Protein AF-A0A2H0SJR9-F1 (afdb_monomer)

Foldseek 3Di:
DWDWDQDPVVRDIDIDDPDDDDDDPDDDDPDDQLVVLAPAADQADEDEQPVAADDACSVVSRVVRHPDPVRYHYPDDDDPRNHHHDVVVLVVVLVVLLVVLCVVANLVRLLVVLAVQLVVQWWKWFFFQDPSRDTDTWIWRWNDWDWDDDPRDIATWTWTQTPVVRDIDIGGSSRTSDMDIDD

pLDDT: mean 89.81, std 5.31, range [63.41, 96.88]

Sequence (183 aa):
MYQFYYDEQEKKVDSKTVGSFTQYPLILAWSITIHKSQGKTFEKAIVDFDRGTFAHGQAYVALSRCVSLTGLVLKKPVEPRHIMIDWKVSKYLTGRAYAEAEKRLSVDAKARIIELAAEEGSRVKIVYLKADNTKSRRVVSPARVGEMEYQGKAFLGFSGFDELRGEERVFRVDRVLEIERVG

Solvent-accessible surface area (backbone atoms only — not comparable to full-atom values): 10898 Å² total; per-residue (Å²): 84,73,46,75,48,76,40,82,89,77,73,39,82,46,74,42,81,77,47,87,83,92,72,76,100,73,76,85,70,95,65,72,54,59,79,78,44,61,96,48,80,35,70,62,45,79,48,77,59,88,91,53,52,92,51,65,47,43,49,57,51,52,63,67,22,35,78,39,71,90,29,47,42,66,78,54,86,89,53,75,83,37,67,40,75,52,66,68,60,52,52,50,55,51,54,48,51,44,55,55,23,41,75,76,48,40,57,67,58,52,48,50,54,46,38,54,26,26,76,72,71,32,34,34,39,32,38,32,52,45,97,86,69,48,77,42,80,43,47,30,39,38,66,47,63,45,82,41,76,58,96,92,40,80,43,58,24,34,35,23,41,30,70,87,75,74,43,79,45,80,43,55,46,74,39,46,57,44,77,46,81,41,130

Structure (mmCIF, N/CA/C/O backbone):
data_AF-A0A2H0SJR9-F1
#
_entry.id   AF-A0A2H0SJR9-F1
#
loop_
_atom_site.group_PDB
_atom_site.id
_atom_site.type_symbol
_atom_site.label_atom_id
_atom_site.label_alt_id
_atom_site.label_comp_id
_atom_site.label_asym_id
_atom_site.label_entity_id
_atom_site.label_seq_id
_atom_site.pdbx_PDB_ins_code
_atom_site.Cartn_x
_atom_site.Cartn_y
_atom_site.Cartn_z
_atom_site.occupancy
_atom_site.B_iso_or_equiv
_atom_site.auth_seq_id
_atom_site.auth_comp_id
_atom_site.auth_asym_id
_atom_site.auth_atom_id
_atom_site.pdbx_PDB_model_num
ATOM 1 N N . MET A 1 1 ? -6.254 11.719 34.725 1.00 74.00 1 MET A N 1
ATOM 2 C CA . MET A 1 1 ? -5.816 12.820 33.837 1.00 74.00 1 MET A CA 1
ATOM 3 C C . MET A 1 1 ? -4.862 13.691 34.633 1.00 74.00 1 MET A C 1
ATOM 5 O O . MET A 1 1 ? -5.165 13.959 35.791 1.00 74.00 1 MET A O 1
ATOM 9 N N . TYR A 1 2 ? -3.720 14.069 34.062 1.00 83.94 2 TYR A N 1
ATOM 10 C CA . TYR A 1 2 ? -2.693 14.859 34.748 1.00 83.94 2 TYR A CA 1
ATOM 11 C C . TYR A 1 2 ? -2.552 16.224 34.078 1.00 83.94 2 TYR A C 1
ATOM 13 O O . TYR A 1 2 ? -2.613 16.313 32.853 1.00 83.94 2 TYR A O 1
ATOM 21 N N . GLN A 1 3 ? -2.364 17.264 34.880 1.00 87.56 3 GLN A N 1
ATOM 22 C CA . GLN A 1 3 ? -1.937 18.582 34.436 1.00 87.56 3 GLN A CA 1
ATOM 23 C C . GLN A 1 3 ? -0.506 18.784 34.912 1.00 87.56 3 GLN A C 1
ATOM 25 O O . GLN A 1 3 ? -0.236 18.733 36.111 1.00 87.56 3 GLN A O 1
ATOM 30 N N . PHE A 1 4 ? 0.399 18.987 33.964 1.00 88.50 4 PHE A N 1
ATOM 31 C CA . PHE A 1 4 ? 1.793 19.277 34.261 1.00 88.50 4 PHE A CA 1
ATOM 32 C C . PHE A 1 4 ? 1.958 20.774 34.506 1.00 88.50 4 PHE A C 1
ATOM 34 O O . PHE A 1 4 ? 1.384 21.586 33.776 1.00 88.50 4 PHE A O 1
ATOM 41 N N . TYR A 1 5 ? 2.722 21.133 35.531 1.00 88.06 5 TYR A N 1
ATOM 42 C CA . TYR A 1 5 ? 3.105 22.510 35.814 1.00 88.06 5 TYR A CA 1
ATOM 43 C C . TYR A 1 5 ? 4.593 22.563 36.148 1.00 88.06 5 TYR A C 1
ATOM 45 O O . TYR A 1 5 ? 5.188 21.577 36.580 1.00 88.06 5 TYR A O 1
ATOM 53 N N . TYR A 1 6 ? 5.208 23.709 35.886 1.00 88.31 6 TYR A N 1
ATOM 54 C CA . TYR A 1 6 ? 6.599 23.937 36.238 1.00 88.31 6 TYR A CA 1
ATOM 55 C C . TYR A 1 6 ? 6.660 24.522 37.647 1.00 88.31 6 TYR A C 1
ATOM 57 O O . TYR A 1 6 ? 6.045 25.554 37.911 1.00 88.31 6 TYR A O 1
ATOM 65 N N . ASP A 1 7 ? 7.363 23.841 38.544 1.00 86.00 7 ASP A N 1
ATOM 66 C CA . ASP A 1 7 ? 7.644 24.330 39.886 1.00 86.00 7 ASP A CA 1
ATOM 67 C C . ASP A 1 7 ? 8.932 25.164 39.842 1.00 86.00 7 ASP A C 1
ATOM 69 O O . ASP A 1 7 ? 10.032 24.633 39.660 1.00 86.00 7 ASP A O 1
ATOM 73 N N . GLU A 1 8 ? 8.794 26.487 39.960 1.00 83.19 8 GLU A N 1
ATOM 74 C CA . GLU A 1 8 ? 9.925 27.419 39.902 1.00 83.19 8 GLU A CA 1
ATOM 75 C C . GLU A 1 8 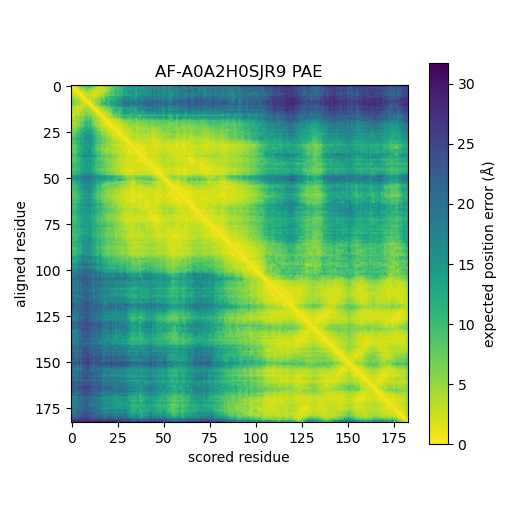? 10.866 27.308 41.111 1.00 83.19 8 GLU A C 1
ATOM 77 O O . GLU A 1 8 ? 12.044 27.649 40.988 1.00 83.19 8 GLU A O 1
ATOM 82 N N . GLN A 1 9 ? 10.384 26.811 42.256 1.00 83.81 9 GLN A N 1
ATOM 83 C CA . GLN A 1 9 ? 11.191 26.678 43.472 1.00 83.81 9 GLN A CA 1
ATOM 84 C C . GLN A 1 9 ? 12.094 25.450 43.393 1.00 83.81 9 GLN A C 1
ATOM 86 O O . GLN A 1 9 ? 13.282 25.530 43.701 1.00 83.81 9 GLN A O 1
ATOM 91 N N . GLU A 1 10 ? 11.554 24.331 42.910 1.00 84.94 10 GLU A N 1
ATOM 92 C CA . GLU A 1 10 ? 12.311 23.085 42.759 1.00 84.94 10 GLU A CA 1
ATOM 93 C C . GLU A 1 10 ? 12.940 22.911 41.368 1.00 84.94 10 GLU A C 1
ATOM 95 O O . GLU A 1 10 ? 13.633 21.922 41.119 1.00 84.94 10 GLU A O 1
ATOM 100 N N . LYS A 1 11 ? 12.722 23.871 40.455 1.00 86.56 11 LYS A N 1
ATOM 101 C CA . LYS A 1 11 ? 13.175 23.837 39.052 1.00 86.56 11 LYS A CA 1
ATOM 102 C C . LYS A 1 11 ? 12.847 22.510 38.360 1.00 86.56 11 LYS A C 1
ATOM 104 O O . LYS A 1 11 ? 13.657 21.972 37.600 1.00 86.56 11 LYS A O 1
ATOM 109 N N . LYS A 1 12 ? 11.657 21.968 38.624 1.00 89.19 12 LYS A N 1
ATOM 110 C CA . LYS A 1 12 ? 11.214 20.671 38.100 1.00 89.19 12 LYS A CA 1
ATOM 111 C C . LYS A 1 12 ? 9.827 20.775 37.479 1.00 89.19 12 LYS A C 1
ATOM 113 O O . LYS A 1 12 ? 9.010 21.605 37.864 1.00 89.19 12 LYS A O 1
ATOM 118 N N . VAL A 1 13 ? 9.553 19.903 36.515 1.00 86.06 13 VAL A N 1
ATOM 119 C CA . VAL A 1 13 ? 8.194 19.712 35.998 1.00 86.06 13 VAL A CA 1
ATOM 120 C C . VAL A 1 13 ? 7.490 18.723 36.917 1.00 86.06 13 VAL A C 1
ATOM 122 O O . VAL A 1 13 ? 7.917 17.573 37.014 1.00 86.06 13 VAL A O 1
ATOM 125 N N . ASP A 1 14 ? 6.427 19.169 37.581 1.00 88.94 14 ASP A N 1
ATOM 126 C CA . ASP A 1 14 ? 5.580 18.329 38.426 1.00 88.94 14 ASP A CA 1
ATOM 127 C C . ASP A 1 14 ? 4.222 18.071 37.749 1.00 88.94 14 ASP A C 1
ATOM 129 O O . ASP A 1 14 ? 3.866 18.695 36.742 1.00 88.94 14 ASP A O 1
ATOM 133 N N . SER A 1 15 ? 3.460 17.108 38.262 1.00 89.06 15 SER A N 1
ATOM 134 C CA . SER A 1 15 ? 2.175 16.698 37.702 1.00 89.06 15 SER A CA 1
ATOM 135 C C . SER A 1 15 ? 1.094 16.614 38.773 1.00 89.06 15 SER A C 1
ATOM 137 O O . SER A 1 15 ? 1.243 15.938 39.788 1.00 89.06 15 SER A O 1
ATOM 139 N N . LYS A 1 16 ? -0.043 17.265 38.523 1.00 89.88 16 LYS A N 1
ATOM 140 C CA . LYS A 1 16 ? -1.223 17.217 39.387 1.00 89.88 16 LYS A CA 1
ATOM 141 C C . LYS A 1 16 ? -2.312 16.363 38.754 1.00 89.88 16 LYS A C 1
ATOM 143 O O . LYS A 1 16 ? -2.670 16.563 37.594 1.00 89.88 16 LYS A O 1
ATOM 148 N N . THR A 1 17 ? -2.892 15.442 39.517 1.00 88.44 17 THR A N 1
ATOM 149 C CA . THR A 1 17 ? -4.086 14.705 39.081 1.00 88.44 17 THR A CA 1
ATOM 150 C C . THR A 1 17 ? -5.275 15.664 39.005 1.00 88.44 17 THR A C 1
ATOM 152 O O . THR A 1 17 ? -5.715 16.190 40.023 1.00 88.44 17 THR A O 1
ATOM 155 N N . VAL A 1 18 ? -5.807 15.882 37.801 1.00 92.31 18 VAL A N 1
ATOM 156 C CA . VAL A 1 18 ? -6.965 16.766 37.539 1.00 92.31 18 VAL A CA 1
ATOM 157 C C . VAL A 1 18 ? -8.276 16.009 37.341 1.00 92.31 18 VAL A C 1
ATOM 159 O O . VAL A 1 18 ? -9.326 16.609 37.147 1.00 92.31 18 VAL A O 1
ATOM 162 N N . GLY A 1 19 ? -8.230 14.680 37.400 1.00 90.75 19 GLY A N 1
ATOM 163 C CA . GLY A 1 19 ? -9.419 13.840 37.359 1.00 90.75 19 GLY A CA 1
ATOM 164 C C . GLY A 1 19 ? -9.066 12.361 37.408 1.00 90.75 19 GLY A C 1
ATOM 165 O O . GLY A 1 19 ? -8.061 11.932 36.825 1.00 90.75 19 GLY A O 1
ATOM 166 N N . SER A 1 20 ? -9.903 11.588 38.089 1.00 92.06 20 SER A N 1
ATOM 167 C CA . SER A 1 20 ? -9.829 10.131 38.173 1.00 92.06 20 SER A CA 1
ATOM 168 C C . SER A 1 20 ? -11.128 9.509 37.664 1.00 92.06 20 SER A C 1
ATOM 170 O O . SER A 1 20 ? -12.191 10.126 37.696 1.00 92.06 20 SER A O 1
ATOM 172 N N . PHE A 1 21 ? -11.026 8.287 37.149 1.00 92.06 21 PHE A N 1
ATOM 173 C CA . PHE A 1 21 ? -12.171 7.487 36.737 1.00 92.06 21 PHE A CA 1
ATOM 174 C C . PHE A 1 21 ? -11.996 6.087 37.313 1.00 92.06 21 PHE A C 1
ATOM 176 O O . PHE A 1 21 ? -10.992 5.431 37.032 1.00 92.06 21 PHE A O 1
ATOM 183 N N . THR A 1 22 ? -12.959 5.653 38.123 1.00 94.88 22 THR A N 1
ATOM 184 C CA . THR A 1 22 ? -12.943 4.338 38.766 1.00 94.88 22 THR A CA 1
ATOM 185 C C . THR A 1 22 ? -13.984 3.457 38.099 1.00 94.88 22 THR A C 1
ATOM 187 O O . THR A 1 22 ? -15.174 3.758 38.131 1.00 94.88 22 THR A O 1
ATOM 190 N N . GLN A 1 23 ? -13.526 2.375 37.479 1.00 95.19 23 GLN A N 1
ATOM 191 C CA . GLN A 1 23 ? -14.361 1.388 36.805 1.00 95.19 23 GLN A CA 1
ATOM 192 C C . GLN A 1 23 ? -13.635 0.045 36.821 1.00 95.19 23 GLN A C 1
ATOM 194 O O . GLN A 1 23 ? -12.403 0.000 36.870 1.00 95.19 23 GLN A O 1
ATOM 199 N N . TYR A 1 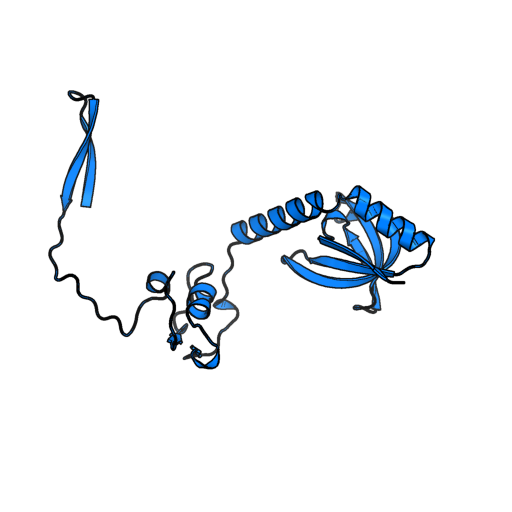24 ? -14.383 -1.051 36.752 1.00 94.81 24 TYR A N 1
ATOM 200 C CA . TYR A 1 24 ? -13.785 -2.360 36.520 1.00 94.81 24 TYR A CA 1
ATOM 201 C C . TYR A 1 24 ? -13.044 -2.367 35.171 1.00 94.81 24 TYR A C 1
ATOM 203 O O . TYR A 1 24 ? -13.587 -1.869 34.182 1.00 94.81 24 TYR A O 1
ATOM 211 N N . PRO A 1 25 ? -11.829 -2.936 35.072 1.00 93.38 25 PRO A N 1
ATOM 212 C CA . PRO A 1 25 ? -11.049 -2.961 33.832 1.00 93.38 25 PRO A CA 1
ATOM 213 C C . PRO A 1 25 ? -11.574 -4.024 32.847 1.00 93.38 25 PRO A C 1
ATOM 215 O O . PRO A 1 25 ? -10.819 -4.836 32.318 1.00 93.38 25 PRO A O 1
ATOM 218 N N . LEU A 1 26 ? -12.888 -4.041 32.617 1.00 92.69 26 LEU A N 1
ATOM 219 C CA . LEU A 1 26 ? -13.602 -4.999 31.783 1.00 92.69 26 LEU A CA 1
ATOM 220 C C . LEU A 1 26 ? -14.383 -4.255 30.701 1.00 92.69 26 LEU A C 1
ATOM 222 O O . LEU A 1 26 ? -15.060 -3.264 30.968 1.00 92.69 26 LEU A O 1
ATOM 226 N N . ILE A 1 27 ? -14.306 -4.764 29.475 1.00 91.44 27 ILE A N 1
ATOM 227 C CA . ILE A 1 27 ? -15.098 -4.296 28.337 1.00 91.44 27 ILE A CA 1
ATOM 228 C C . ILE A 1 27 ? -15.595 -5.502 27.540 1.00 91.44 27 ILE A C 1
ATOM 230 O O . ILE A 1 27 ? -14.911 -6.522 27.453 1.00 91.44 27 ILE A O 1
ATOM 234 N N . LEU A 1 28 ? -16.774 -5.381 26.927 1.00 93.25 28 LEU A N 1
ATOM 235 C CA . LEU A 1 28 ? -17.244 -6.367 25.954 1.00 93.25 28 LEU A CA 1
ATOM 236 C C . LEU A 1 28 ? -16.311 -6.356 24.736 1.00 93.25 28 LEU A C 1
ATOM 238 O O . LEU A 1 28 ? -16.004 -5.291 24.199 1.00 93.25 28 LEU A O 1
ATOM 242 N N . ALA A 1 29 ? -15.859 -7.538 24.312 1.00 90.75 29 ALA A N 1
ATOM 243 C CA . ALA A 1 29 ? -14.797 -7.671 23.310 1.00 90.75 29 ALA A CA 1
ATOM 244 C C . ALA A 1 29 ? -15.166 -8.529 22.086 1.00 90.75 29 ALA A C 1
ATOM 246 O O . ALA A 1 29 ? -14.336 -8.685 21.196 1.00 90.75 29 ALA A O 1
ATOM 247 N N . TRP A 1 30 ? -16.399 -9.048 21.990 1.00 90.81 30 TRP A N 1
ATOM 248 C CA . TRP A 1 30 ? -16.862 -9.749 20.777 1.00 90.81 30 TRP A CA 1
ATOM 249 C C . TRP A 1 30 ? -16.893 -8.848 19.546 1.00 90.81 30 TRP A C 1
ATOM 251 O O . TRP A 1 30 ? -16.709 -9.305 18.423 1.00 90.81 30 TRP A O 1
ATOM 261 N N . SER A 1 31 ? -17.149 -7.561 19.751 1.00 93.00 31 SER A N 1
ATOM 262 C CA . SER A 1 31 ? -17.106 -6.549 18.708 1.00 93.00 31 SER A CA 1
ATOM 263 C C . SER A 1 31 ? -16.245 -5.405 19.194 1.00 93.00 31 SER A C 1
ATOM 265 O O . SER A 1 31 ? -16.457 -4.860 20.274 1.00 93.00 31 SER A O 1
ATOM 267 N N . ILE A 1 32 ? -15.262 -5.044 18.383 1.00 93.38 32 ILE A N 1
ATOM 268 C CA . ILE A 1 32 ? -14.362 -3.932 18.653 1.00 93.38 32 ILE A CA 1
ATOM 269 C C . ILE A 1 32 ? -14.332 -3.019 17.438 1.00 93.38 32 ILE A C 1
ATOM 271 O O . ILE A 1 32 ? -14.558 -3.445 16.306 1.00 93.38 32 ILE A O 1
ATOM 275 N N . THR A 1 33 ? -14.030 -1.745 17.659 1.00 93.62 33 THR A N 1
ATOM 276 C CA . THR A 1 33 ? -13.831 -0.822 16.544 1.00 93.62 33 THR A CA 1
ATOM 277 C C . THR A 1 33 ? -12.546 -1.170 15.795 1.00 93.62 33 THR A C 1
ATOM 279 O O . THR A 1 33 ? -11.576 -1.654 16.382 1.00 93.62 33 THR A O 1
ATOM 282 N N . ILE A 1 34 ? -12.498 -0.846 14.501 1.00 94.00 34 ILE A N 1
ATOM 283 C CA . ILE A 1 34 ? -11.301 -1.047 13.669 1.00 94.00 34 ILE A CA 1
ATOM 284 C C . ILE A 1 34 ? -10.066 -0.386 14.306 1.00 94.00 34 ILE A C 1
ATOM 286 O O . ILE A 1 34 ? -9.002 -0.995 14.365 1.00 94.00 34 ILE A O 1
ATOM 290 N N . HIS A 1 35 ? -10.218 0.809 14.884 1.00 92.31 35 HIS A N 1
ATOM 291 C CA . HIS A 1 35 ? -9.139 1.502 15.597 1.00 92.31 35 HIS A CA 1
ATOM 292 C C . HIS A 1 35 ? -8.601 0.694 16.787 1.00 92.31 35 HIS A C 1
ATOM 294 O O . HIS A 1 35 ? -7.394 0.615 16.988 1.00 92.31 35 HIS A O 1
ATOM 300 N N . LYS A 1 36 ? -9.478 0.044 17.561 1.00 92.62 36 LYS A N 1
ATOM 301 C CA . LYS A 1 36 ? -9.076 -0.820 18.684 1.00 92.62 36 LYS A CA 1
ATOM 302 C C . LYS A 1 36 ? -8.551 -2.186 18.232 1.00 92.62 36 LYS A C 1
ATOM 304 O O . LYS A 1 36 ? -7.911 -2.877 19.020 1.00 92.62 36 LYS A O 1
ATOM 309 N N . SER A 1 37 ? -8.797 -2.566 16.979 1.00 93.50 37 SER A N 1
ATOM 310 C CA . SER A 1 37 ? -8.254 -3.777 16.360 1.00 93.50 37 SER A CA 1
ATOM 311 C C . SER A 1 37 ? -6.811 -3.618 15.868 1.00 93.50 37 SER A C 1
ATOM 313 O O . SER A 1 37 ? -6.138 -4.614 15.611 1.00 93.50 37 SER A O 1
ATOM 315 N N . GLN A 1 38 ? -6.313 -2.384 15.734 1.00 93.88 38 GLN A N 1
ATOM 316 C CA . GLN A 1 38 ? -4.974 -2.115 15.213 1.00 93.88 38 GLN A CA 1
ATOM 317 C C . GLN A 1 38 ? -3.897 -2.839 16.037 1.00 93.88 38 GLN A C 1
ATOM 319 O O . GLN A 1 38 ? -3.897 -2.797 17.264 1.00 93.88 38 GLN A O 1
ATOM 324 N N . GLY A 1 39 ? -2.988 -3.532 15.347 1.00 93.12 39 GLY A N 1
ATOM 325 C CA . GLY A 1 39 ? -1.941 -4.344 15.978 1.00 93.12 39 GLY A CA 1
ATOM 326 C C . GLY A 1 39 ? -2.407 -5.712 16.487 1.00 93.12 39 GLY A C 1
ATOM 327 O O . GLY A 1 39 ? -1.584 -6.478 16.971 1.00 93.12 39 GLY A O 1
ATOM 328 N N . LYS A 1 40 ? -3.697 -6.045 16.360 1.00 94.00 40 LYS A N 1
ATOM 329 C CA . LYS A 1 40 ? -4.229 -7.375 16.686 1.00 94.00 40 LYS A CA 1
ATOM 330 C C . LYS A 1 40 ? -4.261 -8.273 15.453 1.00 94.00 40 LYS A C 1
ATOM 332 O O . LYS A 1 40 ? -4.248 -7.778 14.322 1.00 94.00 40 LYS A O 1
ATOM 337 N N . THR A 1 41 ? -4.351 -9.569 15.716 1.00 95.56 41 THR A N 1
ATOM 338 C CA . THR A 1 41 ? -4.478 -10.634 14.723 1.00 95.56 41 THR A CA 1
ATOM 339 C C . THR A 1 41 ? -5.673 -11.499 15.104 1.00 95.56 41 THR A C 1
ATOM 341 O O . THR A 1 41 ? -5.826 -11.845 16.275 1.00 95.56 41 THR A O 1
ATOM 344 N N . PHE A 1 42 ? -6.520 -11.830 14.134 1.00 95.00 42 PHE A N 1
ATOM 345 C CA . PHE A 1 42 ? -7.704 -12.666 14.309 1.00 95.00 42 PHE A CA 1
ATOM 346 C C . PHE A 1 42 ? -7.676 -13.834 13.331 1.00 95.00 42 PHE A C 1
ATOM 348 O O . PHE A 1 42 ? -7.323 -13.676 12.162 1.00 95.00 42 PHE A O 1
ATOM 355 N N . GLU A 1 43 ? -8.103 -15.002 13.798 1.00 96.31 43 GLU A N 1
ATOM 356 C CA . GLU A 1 43 ? -8.307 -16.164 12.931 1.00 96.31 43 GLU A CA 1
ATOM 357 C C . GLU A 1 43 ? -9.566 -16.023 12.076 1.00 96.31 43 GLU A C 1
ATOM 359 O O . GLU A 1 43 ? -9.570 -16.388 10.901 1.00 96.31 43 GLU A O 1
ATOM 364 N N . LYS A 1 44 ? -10.632 -15.483 12.680 1.00 96.31 44 LYS A N 1
ATOM 365 C CA . LYS A 1 44 ? -11.921 -15.228 12.040 1.00 96.31 44 LYS A CA 1
ATOM 366 C C . LYS A 1 44 ? -12.422 -13.844 12.422 1.00 96.31 44 LYS A C 1
ATOM 368 O O . LYS A 1 44 ? -12.369 -13.471 13.593 1.00 96.31 44 LYS A O 1
ATOM 373 N N . ALA A 1 45 ? -12.925 -13.097 11.448 1.00 96.31 45 ALA A N 1
ATOM 374 C CA . ALA A 1 45 ? -13.465 -11.763 11.664 1.00 96.31 45 ALA A CA 1
ATOM 375 C C . ALA A 1 45 ? -14.625 -11.480 10.708 1.00 96.31 45 ALA A C 1
ATOM 377 O O . ALA A 1 45 ? -14.544 -11.762 9.514 1.00 96.31 45 ALA A O 1
ATOM 378 N N . ILE A 1 46 ? -15.680 -10.861 11.238 1.00 96.56 46 ILE A N 1
ATOM 379 C CA . ILE A 1 46 ? -16.728 -10.234 10.433 1.00 96.56 46 ILE A CA 1
ATOM 380 C C . ILE A 1 46 ? -16.436 -8.735 10.416 1.00 96.56 46 ILE A C 1
ATOM 382 O O . ILE A 1 46 ? -16.379 -8.101 11.469 1.00 96.56 46 ILE A O 1
ATOM 386 N N . VAL A 1 47 ? -16.235 -8.169 9.230 1.00 96.00 47 VAL A N 1
ATOM 387 C CA . VAL A 1 47 ? -15.947 -6.746 9.041 1.00 96.00 47 VAL A CA 1
ATOM 388 C C . VAL A 1 47 ? -17.166 -6.057 8.442 1.00 96.00 47 VAL A C 1
ATOM 390 O O . VAL A 1 47 ? -17.730 -6.502 7.441 1.00 96.00 47 VAL A O 1
ATOM 393 N N . ASP A 1 48 ? -17.563 -4.952 9.068 1.00 94.56 48 ASP A N 1
ATOM 394 C CA . ASP A 1 48 ? -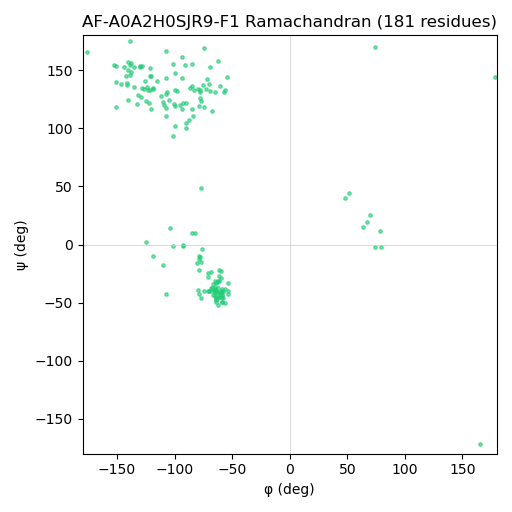18.699 -4.133 8.662 1.00 94.56 48 ASP A CA 1
ATOM 395 C C . ASP A 1 48 ? -18.238 -2.703 8.340 1.00 94.56 48 ASP A C 1
ATOM 397 O O . ASP A 1 48 ? -17.743 -1.989 9.216 1.00 94.56 48 ASP A O 1
ATOM 401 N N . PHE A 1 49 ? -18.401 -2.297 7.078 1.00 94.00 49 PHE A N 1
ATOM 402 C CA . PHE A 1 49 ? -18.108 -0.948 6.584 1.00 94.00 49 PHE A CA 1
ATOM 403 C C . PHE A 1 49 ? -19.374 -0.108 6.355 1.00 94.00 49 PHE A C 1
ATOM 405 O O . PHE A 1 49 ? -19.287 0.923 5.701 1.00 94.00 49 PHE A O 1
ATOM 412 N N . ASP A 1 50 ? -20.546 -0.509 6.860 1.00 85.31 50 ASP A N 1
ATOM 413 C CA . ASP A 1 50 ? -21.833 0.113 6.503 1.00 85.31 50 ASP A CA 1
ATOM 414 C C . ASP A 1 50 ? -21.901 1.629 6.756 1.00 85.31 50 ASP A C 1
ATOM 416 O O . ASP A 1 50 ? -22.420 2.390 5.946 1.00 85.31 50 ASP A O 1
ATOM 420 N N . ARG A 1 51 ? -21.304 2.107 7.854 1.00 83.19 51 ARG A N 1
ATOM 421 C CA . ARG A 1 51 ? -21.220 3.551 8.158 1.00 83.19 51 ARG A CA 1
ATOM 422 C C . ARG A 1 51 ? -20.068 4.266 7.440 1.00 83.19 51 ARG A C 1
ATOM 424 O O . ARG A 1 51 ? -19.765 5.413 7.757 1.00 83.19 51 ARG A O 1
ATOM 431 N N . GLY A 1 52 ? -19.425 3.585 6.498 1.00 84.31 52 GLY A N 1
ATOM 432 C CA . GLY A 1 52 ? -18.221 4.021 5.814 1.00 84.31 52 GLY A CA 1
ATOM 433 C C . GLY A 1 52 ? -16.962 3.931 6.677 1.00 84.31 52 GLY A C 1
ATOM 434 O O . GLY A 1 52 ? -16.985 3.718 7.892 1.00 84.31 52 GLY A O 1
ATOM 435 N N . THR A 1 53 ? -15.824 4.113 6.018 1.00 90.75 53 THR A N 1
ATOM 436 C CA . THR A 1 53 ? -14.553 4.444 6.668 1.00 90.75 53 THR A CA 1
ATOM 437 C C . THR A 1 53 ? -14.377 5.953 6.674 1.00 90.75 53 THR A C 1
ATOM 439 O O . THR A 1 53 ? -14.717 6.607 5.693 1.00 90.75 53 THR A O 1
ATOM 442 N N . PHE A 1 54 ? -13.803 6.501 7.740 1.00 91.12 54 PHE A N 1
ATOM 443 C CA . PHE A 1 54 ? -13.597 7.947 7.886 1.00 91.12 54 PHE A CA 1
ATOM 444 C C . PHE A 1 54 ? -12.122 8.340 8.017 1.00 91.12 54 PHE A C 1
ATOM 446 O O . PHE A 1 54 ? -11.798 9.524 7.978 1.00 91.12 54 PHE A O 1
ATOM 453 N N . ALA A 1 55 ? -11.223 7.367 8.185 1.00 92.19 55 ALA A N 1
ATOM 454 C CA . ALA A 1 55 ? -9.793 7.605 8.337 1.00 92.19 55 ALA A CA 1
ATOM 455 C C . ALA A 1 55 ? -8.978 6.903 7.243 1.00 92.19 55 ALA A C 1
ATOM 457 O O . ALA A 1 55 ? -9.292 5.785 6.817 1.00 92.19 55 ALA A O 1
ATOM 458 N N . HIS A 1 56 ? -7.885 7.546 6.823 1.00 93.06 56 HIS A N 1
ATOM 459 C CA . HIS A 1 56 ? -6.927 6.957 5.890 1.00 93.06 56 HIS A CA 1
ATOM 460 C C . HIS A 1 56 ? -6.383 5.629 6.430 1.00 93.06 56 HIS A C 1
ATOM 462 O O . HIS A 1 56 ? -6.012 5.517 7.596 1.00 93.06 56 HIS A O 1
ATOM 468 N N . GLY A 1 57 ? -6.352 4.6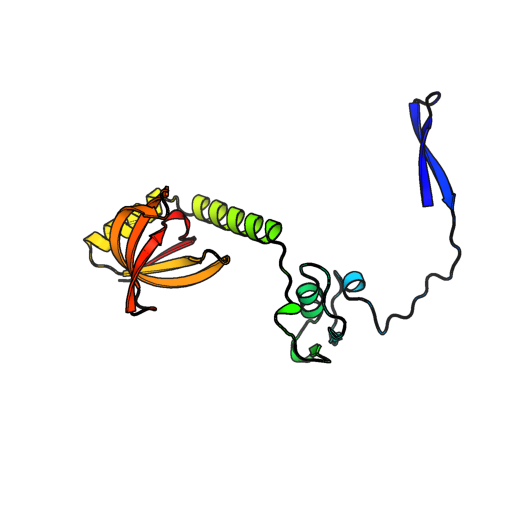03 5.578 1.00 92.06 57 GLY A N 1
ATOM 469 C CA . GLY A 1 57 ? -5.871 3.269 5.937 1.00 92.06 57 GLY A CA 1
ATOM 470 C C . GLY A 1 57 ? -6.814 2.441 6.819 1.00 92.06 57 GLY A C 1
ATOM 471 O O . GLY A 1 57 ? -6.506 1.280 7.074 1.00 92.06 57 GLY A O 1
ATOM 472 N N . GLN A 1 58 ? -7.972 2.957 7.246 1.00 94.94 58 GLN A N 1
ATOM 473 C CA . GLN A 1 58 ? -8.887 2.234 8.141 1.00 94.94 58 GLN A CA 1
ATOM 474 C C . GLN A 1 58 ? -9.394 0.915 7.534 1.00 94.94 58 GLN A C 1
ATOM 476 O O . GLN A 1 58 ? -9.363 -0.116 8.204 1.00 94.94 58 GLN A O 1
ATOM 481 N N . ALA A 1 59 ? -9.802 0.915 6.258 1.00 94.94 59 ALA A N 1
ATOM 482 C CA . ALA A 1 59 ? -10.186 -0.318 5.564 1.00 94.94 59 ALA A CA 1
ATOM 483 C C . ALA A 1 59 ? -9.035 -1.329 5.528 1.00 94.94 59 ALA A C 1
ATOM 485 O O . ALA A 1 59 ? -9.226 -2.496 5.858 1.00 94.94 59 ALA A O 1
ATOM 486 N N . TYR A 1 60 ? -7.822 -0.872 5.203 1.00 94.75 60 TYR A N 1
ATOM 487 C CA . TYR A 1 60 ? -6.639 -1.728 5.200 1.00 94.75 60 TYR A CA 1
ATOM 488 C C . TYR A 1 60 ? -6.354 -2.314 6.587 1.00 94.75 60 TYR A C 1
ATOM 490 O O . TYR A 1 60 ? -6.087 -3.509 6.701 1.00 94.75 60 TYR A O 1
ATOM 498 N N . VAL A 1 61 ? -6.453 -1.512 7.654 1.00 95.56 61 VAL A N 1
ATOM 499 C CA . VAL A 1 61 ? -6.293 -2.002 9.030 1.00 95.56 61 VAL A CA 1
ATOM 500 C C . VAL A 1 61 ? -7.282 -3.127 9.295 1.00 95.56 61 VAL A C 1
ATOM 502 O O . VAL A 1 61 ? -6.834 -4.192 9.697 1.00 95.56 61 VAL A O 1
ATOM 505 N N . ALA A 1 62 ? -8.572 -2.936 9.003 1.00 94.75 62 ALA A N 1
ATOM 506 C CA . ALA A 1 62 ? -9.606 -3.945 9.236 1.00 94.75 62 ALA A CA 1
ATOM 507 C C . ALA A 1 62 ? -9.337 -5.261 8.488 1.00 94.75 62 ALA A C 1
ATOM 509 O O . ALA A 1 62 ? -9.350 -6.329 9.096 1.00 94.75 62 ALA A O 1
ATOM 510 N N . LEU A 1 63 ? -9.044 -5.177 7.187 1.00 95.00 63 LEU A N 1
ATOM 511 C CA . LEU A 1 63 ? -8.821 -6.349 6.335 1.00 95.00 63 LEU A CA 1
ATOM 512 C C . LEU A 1 63 ? -7.531 -7.094 6.707 1.00 95.00 63 LEU A C 1
ATOM 514 O O . LEU A 1 63 ? -7.502 -8.319 6.713 1.00 95.00 63 LEU A O 1
ATOM 518 N N . SER A 1 64 ? -6.480 -6.361 7.082 1.00 95.44 64 SER A N 1
ATOM 519 C CA . SER A 1 64 ? -5.179 -6.936 7.450 1.00 95.44 64 SER A CA 1
ATOM 520 C C . SER A 1 64 ? -5.135 -7.568 8.843 1.00 95.44 64 SER A C 1
ATOM 522 O O . SER A 1 64 ? -4.090 -8.092 9.221 1.00 95.44 64 SER A O 1
ATOM 524 N N . ARG A 1 65 ? -6.212 -7.498 9.643 1.00 95.25 65 ARG A N 1
ATOM 525 C CA . ARG A 1 65 ? -6.224 -8.172 10.953 1.00 95.25 65 ARG A CA 1
ATOM 526 C C . ARG A 1 65 ? -6.496 -9.670 10.836 1.00 95.25 65 ARG A C 1
ATOM 528 O O . ARG A 1 65 ? -6.177 -10.394 11.772 1.00 95.25 65 ARG A O 1
ATOM 535 N N . CYS A 1 66 ? -7.115 -10.126 9.747 1.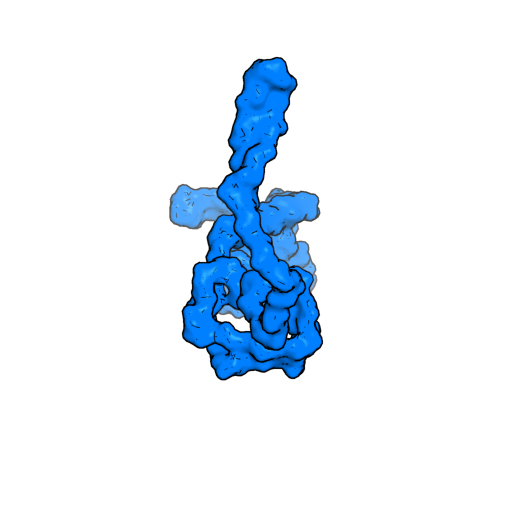00 94.75 66 CYS A N 1
ATOM 536 C CA . CYS A 1 66 ? -7.445 -11.536 9.567 1.00 94.75 66 CYS A CA 1
ATOM 537 C C . CYS A 1 66 ? -6.264 -12.295 8.951 1.00 94.75 66 CYS A C 1
ATOM 539 O O . CYS A 1 66 ? -5.666 -11.828 7.983 1.00 94.75 66 CYS A O 1
ATOM 541 N N . VAL A 1 67 ? -5.938 -13.471 9.492 1.00 95.06 67 VAL A N 1
ATOM 542 C CA . VAL A 1 67 ? -4.812 -14.300 9.011 1.00 95.06 67 VAL A CA 1
ATOM 543 C C . VAL A 1 67 ? -5.065 -14.942 7.648 1.00 95.06 67 VAL A C 1
ATOM 545 O O . VAL A 1 67 ? -4.121 -15.286 6.943 1.00 95.06 67 VAL A O 1
ATOM 548 N N . SER A 1 68 ? -6.331 -15.134 7.275 1.00 95.12 68 SER A N 1
ATOM 549 C CA . SER A 1 68 ? -6.715 -15.783 6.022 1.00 95.12 68 SER A CA 1
ATOM 550 C C . SER A 1 68 ? -7.965 -15.148 5.424 1.00 95.12 68 SER A C 1
ATOM 552 O O . SER A 1 68 ? -8.817 -14.625 6.145 1.00 95.12 68 SER A O 1
ATOM 554 N N . LEU A 1 69 ? -8.100 -15.235 4.097 1.00 94.75 69 LEU A N 1
ATOM 555 C CA . LEU A 1 69 ? -9.310 -14.797 3.398 1.00 94.75 69 LEU A CA 1
ATOM 556 C C . LEU A 1 69 ? -10.529 -15.641 3.790 1.00 94.75 69 LEU A C 1
ATOM 558 O O . LEU A 1 69 ? -11.611 -15.095 3.950 1.00 94.75 69 LEU A O 1
ATOM 562 N N . THR A 1 70 ? -10.352 -16.946 4.020 1.00 96.38 70 THR A N 1
ATOM 563 C CA . THR A 1 70 ? -11.435 -17.850 4.446 1.00 96.38 70 THR A CA 1
ATOM 564 C C . THR A 1 70 ? -12.004 -17.480 5.818 1.00 96.38 70 THR A C 1
ATOM 566 O O . THR A 1 70 ? -13.189 -17.673 6.069 1.00 96.38 70 THR A O 1
ATOM 569 N N . GLY A 1 71 ? -11.174 -16.938 6.715 1.00 95.31 71 GLY A N 1
ATOM 570 C CA . GLY A 1 71 ? -11.609 -16.443 8.023 1.00 95.31 71 GLY A CA 1
ATOM 571 C C . GLY A 1 71 ? -12.275 -15.063 7.986 1.00 95.31 71 GLY A C 1
ATOM 572 O O . GLY A 1 71 ? -12.835 -14.633 8.995 1.00 95.31 71 GLY A O 1
ATOM 573 N N . LEU A 1 72 ? -12.220 -14.359 6.854 1.00 96.75 72 LEU A N 1
ATOM 574 C CA . LEU A 1 72 ? -12.718 -12.997 6.715 1.00 96.75 72 LEU A CA 1
ATOM 575 C C . LEU A 1 72 ? -14.097 -12.992 6.054 1.00 96.75 72 LEU A C 1
ATOM 577 O O . LEU A 1 72 ? -14.253 -13.368 4.896 1.00 96.75 72 LEU A O 1
ATOM 581 N N . VAL A 1 73 ? -15.091 -12.473 6.768 1.00 96.88 73 VAL A N 1
ATOM 582 C CA . VAL A 1 73 ? -16.434 -12.244 6.231 1.00 96.88 73 VAL A CA 1
ATOM 583 C C . VAL A 1 73 ? -16.683 -10.748 6.141 1.00 96.88 73 VAL A C 1
ATOM 585 O O . VAL A 1 73 ? -16.543 -10.017 7.120 1.00 96.88 73 VAL A O 1
ATOM 588 N N . LEU A 1 74 ? -17.088 -10.285 4.965 1.00 95.62 74 LEU A N 1
ATOM 589 C CA . LEU A 1 74 ? -17.529 -8.912 4.756 1.00 95.62 74 LEU A CA 1
ATOM 590 C C . LEU A 1 74 ? -19.050 -8.872 4.869 1.00 95.62 74 LEU A C 1
ATOM 592 O O . LEU A 1 74 ? -19.743 -9.534 4.100 1.00 95.62 74 LEU A O 1
ATOM 596 N N . LYS A 1 75 ? -19.581 -8.089 5.811 1.00 95.44 75 LYS A N 1
ATOM 597 C CA . LYS A 1 75 ? -21.037 -7.962 5.985 1.00 95.44 75 LYS A CA 1
ATOM 598 C C . LYS A 1 75 ? -21.707 -7.308 4.769 1.00 95.44 75 LYS A C 1
ATOM 600 O O . LYS A 1 75 ? -22.856 -7.610 4.459 1.00 95.44 75 LYS A O 1
ATOM 605 N N . LYS A 1 76 ? -20.986 -6.411 4.091 1.00 93.19 76 LYS A N 1
ATOM 606 C CA . LYS A 1 76 ? -21.376 -5.761 2.834 1.00 93.19 76 LYS A CA 1
ATOM 607 C C . LYS A 1 76 ? -20.173 -5.692 1.885 1.00 93.19 76 LYS A C 1
ATOM 609 O O . LYS A 1 76 ? -19.038 -5.703 2.370 1.00 93.19 76 LYS A O 1
ATOM 614 N N . PRO A 1 77 ? -20.392 -5.593 0.561 1.00 93.69 77 PRO A N 1
ATOM 615 C CA . PRO A 1 77 ? -19.311 -5.397 -0.400 1.00 93.69 77 PRO A CA 1
ATOM 616 C C . PRO A 1 77 ? -18.442 -4.175 -0.073 1.00 93.69 77 PRO A C 1
ATOM 618 O O . PRO A 1 77 ? -18.932 -3.145 0.391 1.00 93.69 77 PRO A O 1
ATOM 621 N N . VAL A 1 78 ? -17.137 -4.283 -0.330 1.00 93.12 78 VAL A N 1
ATOM 622 C CA . VAL A 1 78 ? -16.220 -3.142 -0.224 1.00 93.12 78 VAL A CA 1
ATOM 623 C C . VAL A 1 78 ? -16.388 -2.261 -1.455 1.00 93.12 78 VAL A C 1
ATOM 625 O O . VAL A 1 78 ? -16.244 -2.725 -2.582 1.00 93.12 78 VAL A O 1
ATOM 628 N N . GLU A 1 79 ? -16.649 -0.979 -1.234 1.00 93.19 79 GLU A N 1
ATOM 629 C CA . GLU A 1 79 ? -16.747 0.026 -2.285 1.00 93.19 79 GLU A CA 1
ATOM 630 C C . GLU A 1 79 ? -15.462 0.866 -2.365 1.00 93.19 79 GLU A C 1
ATOM 632 O O . GLU A 1 79 ? -14.786 1.046 -1.345 1.00 93.19 79 GLU A O 1
ATOM 637 N N . PRO A 1 80 ? -15.143 1.470 -3.526 1.00 91.75 80 PRO A N 1
ATOM 638 C CA . PRO A 1 80 ? -13.980 2.349 -3.670 1.00 91.75 80 PRO A CA 1
ATOM 639 C C . PRO A 1 80 ? -13.932 3.489 -2.643 1.00 91.75 80 PRO A C 1
ATOM 641 O O . PRO A 1 80 ? -12.855 3.837 -2.166 1.00 91.75 80 PRO A O 1
ATOM 644 N N . ARG A 1 81 ? -15.094 4.018 -2.227 1.00 91.81 81 ARG A N 1
ATOM 645 C CA . ARG A 1 81 ? -15.192 5.068 -1.196 1.00 91.81 81 ARG A CA 1
ATOM 646 C C . ARG A 1 81 ? -14.651 4.646 0.176 1.00 91.81 81 ARG A C 1
ATOM 648 O O . ARG A 1 81 ? -14.313 5.507 0.978 1.00 91.81 81 ARG A O 1
ATOM 655 N N . HIS A 1 82 ? -14.568 3.342 0.455 1.00 92.88 82 HIS A N 1
ATOM 656 C CA . HIS A 1 82 ? -14.007 2.826 1.708 1.00 92.88 82 HIS A CA 1
ATOM 657 C C . HIS A 1 82 ? -12.467 2.827 1.705 1.00 92.88 82 HIS A C 1
ATOM 659 O O . HIS A 1 82 ? -11.830 2.613 2.737 1.00 92.88 82 HIS A O 1
ATOM 665 N N . ILE A 1 83 ? -11.836 3.031 0.545 1.00 92.44 83 ILE A N 1
ATOM 666 C CA . ILE A 1 83 ? -10.383 2.974 0.398 1.00 92.44 83 ILE A CA 1
ATOM 667 C C . ILE A 1 83 ? -9.838 4.397 0.353 1.00 92.44 83 ILE A C 1
ATOM 669 O O . ILE A 1 83 ? -9.752 5.034 -0.692 1.00 92.44 83 ILE A O 1
ATOM 673 N N . MET A 1 84 ? -9.442 4.891 1.523 1.00 91.00 84 MET A N 1
ATOM 674 C CA . MET A 1 84 ? -8.846 6.214 1.680 1.00 91.00 84 MET A CA 1
ATOM 675 C C . MET A 1 84 ? -7.340 6.088 1.909 1.00 91.00 84 MET A C 1
ATOM 677 O O . MET A 1 84 ? -6.902 5.438 2.861 1.00 91.00 84 MET A O 1
ATOM 681 N N . ILE A 1 85 ? -6.541 6.758 1.079 1.00 89.19 85 ILE A N 1
ATOM 682 C CA . ILE A 1 85 ? -5.074 6.779 1.172 1.00 89.19 85 ILE A CA 1
ATOM 683 C C . ILE A 1 85 ? -4.620 8.218 1.410 1.00 89.19 85 ILE A C 1
ATOM 685 O O . ILE A 1 85 ? -5.097 9.134 0.745 1.00 89.19 85 ILE A O 1
ATOM 689 N N . ASP A 1 86 ? -3.712 8.419 2.364 1.00 90.62 86 ASP A N 1
ATOM 690 C CA . ASP A 1 86 ? -3.104 9.729 2.604 1.00 90.62 86 ASP A CA 1
ATOM 691 C C . ASP A 1 86 ? -2.037 10.007 1.531 1.00 90.62 86 ASP A C 1
ATOM 693 O O . ASP A 1 86 ? -1.078 9.243 1.355 1.00 90.62 86 ASP A O 1
ATOM 697 N N . TRP A 1 87 ? -2.191 11.123 0.817 1.00 87.12 87 TRP A N 1
ATOM 698 C CA . TRP A 1 87 ? -1.268 11.540 -0.236 1.00 87.12 87 TRP A CA 1
ATOM 699 C C . TRP A 1 87 ? 0.156 11.784 0.283 1.00 87.12 87 TRP A C 1
ATOM 701 O O . TRP A 1 87 ? 1.113 11.540 -0.452 1.00 87.12 87 TRP A O 1
ATOM 711 N N . LYS A 1 88 ? 0.329 12.226 1.538 1.00 90.56 88 LYS A N 1
ATOM 712 C CA . LYS A 1 88 ? 1.647 12.453 2.151 1.00 90.56 88 LYS A CA 1
ATOM 713 C C . LYS A 1 88 ? 2.385 11.137 2.335 1.00 90.56 88 LYS A C 1
ATOM 715 O O . LYS A 1 88 ? 3.568 11.051 2.009 1.00 90.56 88 LYS A O 1
ATOM 720 N N . VAL A 1 89 ? 1.677 10.105 2.801 1.00 88.75 89 VAL A N 1
ATOM 721 C CA . VAL A 1 89 ? 2.226 8.749 2.949 1.00 88.75 89 VAL A CA 1
ATOM 722 C C . VAL A 1 89 ? 2.589 8.183 1.579 1.00 88.75 89 VAL A C 1
ATOM 724 O O . VAL A 1 89 ? 3.695 7.677 1.400 1.00 88.75 89 VAL A O 1
ATOM 727 N N . SER A 1 90 ? 1.701 8.337 0.592 1.00 85.88 90 SER A N 1
ATOM 728 C CA . SER A 1 90 ? 1.959 7.903 -0.784 1.00 85.88 90 SER A CA 1
ATOM 729 C C . SER A 1 90 ? 3.204 8.585 -1.368 1.00 85.88 90 SER A C 1
ATOM 731 O O . SER A 1 90 ? 4.126 7.913 -1.822 1.00 85.88 90 SER A O 1
ATOM 733 N N . LYS A 1 91 ? 3.298 9.917 -1.249 1.00 86.06 91 LYS A N 1
ATOM 734 C CA . LYS 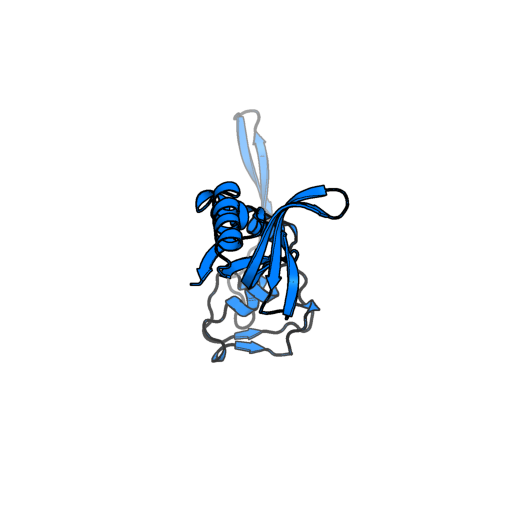A 1 91 ? 4.456 10.707 -1.691 1.00 86.06 91 LYS A CA 1
ATOM 735 C C . LYS A 1 91 ? 5.751 10.271 -1.003 1.00 86.06 91 LYS A C 1
ATOM 737 O O . LYS A 1 91 ? 6.778 10.160 -1.669 1.00 86.06 91 LYS A O 1
ATOM 742 N N . TYR A 1 92 ? 5.712 10.024 0.305 1.00 88.00 92 TYR A N 1
ATOM 743 C CA . TYR A 1 92 ? 6.877 9.576 1.068 1.00 88.00 92 TYR A CA 1
ATOM 744 C C . TYR A 1 92 ? 7.372 8.199 0.608 1.00 88.00 92 TYR A C 1
ATOM 746 O O . TYR A 1 92 ? 8.560 8.041 0.325 1.00 88.00 92 TYR A O 1
ATOM 754 N N . LEU A 1 93 ? 6.473 7.216 0.485 1.00 85.56 93 LEU A N 1
ATOM 755 C CA . LEU A 1 93 ? 6.824 5.863 0.038 1.00 85.56 93 LEU A CA 1
ATOM 756 C C . LEU A 1 93 ? 7.389 5.867 -1.385 1.00 85.56 93 LEU A C 1
ATOM 758 O O . LEU A 1 93 ? 8.385 5.200 -1.656 1.00 85.56 93 LEU A O 1
ATOM 762 N N . THR A 1 94 ? 6.804 6.670 -2.269 1.00 83.00 94 THR A N 1
ATOM 763 C CA . THR A 1 94 ? 7.297 6.867 -3.634 1.00 83.00 94 THR A CA 1
ATOM 764 C C . THR A 1 94 ? 8.679 7.510 -3.660 1.00 83.00 94 THR A C 1
ATOM 766 O O . THR A 1 94 ? 9.572 7.006 -4.336 1.00 83.00 94 THR A O 1
ATOM 769 N N . GLY A 1 95 ? 8.894 8.573 -2.878 1.00 82.94 95 GLY A N 1
ATOM 770 C CA . GLY A 1 95 ? 10.210 9.201 -2.742 1.00 82.94 95 GLY A CA 1
ATOM 771 C C . GLY A 1 95 ? 11.277 8.223 -2.246 1.00 82.94 95 GLY A C 1
ATOM 772 O O . GLY A 1 95 ? 12.388 8.200 -2.772 1.00 82.94 95 GLY A O 1
ATOM 773 N N . ARG A 1 96 ? 10.928 7.357 -1.287 1.00 84.50 96 ARG A N 1
ATOM 774 C CA . ARG A 1 96 ? 11.820 6.289 -0.817 1.00 84.50 96 ARG A CA 1
ATOM 775 C C . ARG A 1 96 ? 12.126 5.254 -1.888 1.00 84.50 96 ARG A C 1
ATOM 777 O O . ARG A 1 96 ? 13.285 4.887 -2.029 1.00 84.50 96 ARG A O 1
ATOM 784 N N . ALA A 1 97 ? 11.121 4.812 -2.641 1.00 77.38 97 ALA A N 1
ATOM 785 C CA . ALA A 1 97 ? 11.323 3.858 -3.726 1.00 77.38 97 ALA A CA 1
ATOM 786 C C . ALA A 1 97 ? 12.296 4.405 -4.783 1.00 77.38 97 ALA A C 1
ATOM 788 O O . ALA A 1 97 ? 13.168 3.667 -5.235 1.00 77.38 97 ALA A O 1
ATOM 789 N N . TYR A 1 98 ? 12.203 5.698 -5.121 1.00 77.06 98 TYR A N 1
ATOM 790 C CA . TYR A 1 98 ? 13.173 6.348 -6.006 1.00 77.06 98 TYR A CA 1
ATOM 791 C C . TYR A 1 98 ? 14.576 6.388 -5.396 1.00 77.06 98 TYR A C 1
ATOM 793 O O . TYR A 1 98 ? 15.529 5.986 -6.052 1.00 77.06 98 TYR A O 1
ATOM 801 N N . ALA A 1 99 ? 14.710 6.797 -4.131 1.00 79.06 99 ALA A N 1
ATOM 802 C CA . ALA A 1 99 ? 16.010 6.846 -3.460 1.00 79.06 99 ALA A CA 1
ATOM 803 C C . ALA A 1 99 ? 16.673 5.459 -3.335 1.00 79.06 99 ALA A C 1
ATOM 805 O O . ALA A 1 99 ? 17.888 5.336 -3.461 1.00 79.06 99 ALA A O 1
ATOM 806 N N . GLU A 1 100 ? 15.893 4.404 -3.090 1.00 81.62 100 GLU A N 1
ATOM 807 C CA . GLU A 1 100 ? 16.389 3.024 -3.051 1.00 81.62 100 GLU A CA 1
ATOM 808 C C . GLU A 1 100 ? 16.777 2.517 -4.445 1.00 81.62 100 GLU A C 1
ATOM 810 O O . GLU A 1 100 ? 17.810 1.863 -4.584 1.00 81.62 100 GLU A O 1
ATOM 815 N N . ALA A 1 101 ? 15.998 2.847 -5.479 1.00 74.75 101 ALA A N 1
ATOM 816 C CA . ALA A 1 101 ? 16.341 2.516 -6.858 1.00 74.75 101 ALA A CA 1
ATOM 817 C C . ALA A 1 101 ? 17.625 3.227 -7.314 1.00 74.75 101 ALA A C 1
ATOM 819 O O . ALA A 1 101 ? 18.444 2.598 -7.975 1.00 74.75 101 ALA A O 1
ATOM 820 N N . GLU A 1 102 ? 17.821 4.491 -6.931 1.00 76.69 102 GLU A N 1
ATOM 821 C CA . GLU A 1 102 ? 19.022 5.275 -7.250 1.00 76.69 102 GLU A CA 1
ATOM 822 C C . GLU A 1 102 ? 20.282 4.699 -6.596 1.00 76.69 102 GLU A C 1
ATOM 824 O O . GLU A 1 102 ? 21.337 4.627 -7.218 1.00 76.69 102 GLU A O 1
ATOM 829 N N . LYS A 1 103 ? 20.165 4.208 -5.354 1.00 80.44 103 LYS A N 1
ATOM 830 C CA . LYS A 1 103 ? 21.267 3.511 -4.671 1.00 80.44 103 LYS A CA 1
ATOM 831 C C . LYS A 1 103 ? 21.662 2.204 -5.356 1.00 80.44 103 LYS A C 1
ATOM 833 O O . LYS A 1 103 ? 22.820 1.813 -5.270 1.00 80.44 103 LYS A O 1
ATOM 838 N N . ARG A 1 104 ? 20.704 1.498 -5.968 1.00 81.38 104 ARG A N 1
ATOM 839 C CA . ARG A 1 104 ? 20.964 0.236 -6.681 1.00 81.38 104 ARG A CA 1
ATOM 840 C C . ARG A 1 104 ? 21.598 0.481 -8.044 1.00 81.38 104 ARG A C 1
ATOM 842 O O . ARG A 1 104 ? 22.535 -0.217 -8.410 1.00 81.38 104 ARG A O 1
ATOM 849 N N . LEU A 1 105 ? 21.052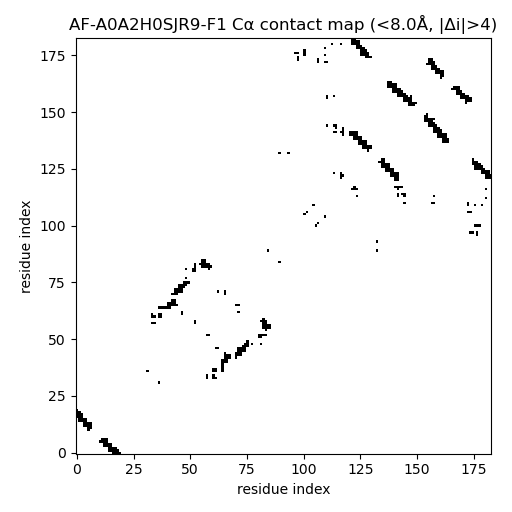 1.433 -8.794 1.00 81.88 105 LEU A N 1
ATOM 850 C CA . LEU A 1 105 ? 21.510 1.786 -10.129 1.00 81.88 105 LEU A CA 1
ATOM 851 C C . LEU A 1 105 ? 21.191 3.264 -10.358 1.00 81.88 105 LEU A C 1
ATOM 853 O O . LEU A 1 105 ? 20.016 3.645 -10.327 1.00 81.88 105 LEU A O 1
ATOM 857 N N . SER A 1 106 ? 22.219 4.083 -10.581 1.00 87.06 106 SER A N 1
ATOM 858 C CA . SER A 1 106 ? 22.020 5.515 -10.809 1.00 87.06 106 SER A CA 1
ATOM 859 C C . SER A 1 106 ? 21.194 5.772 -12.069 1.00 87.06 106 SER A C 1
ATOM 861 O O . SER A 1 106 ? 21.148 4.929 -12.976 1.00 87.06 106 SER A O 1
ATOM 863 N N . VAL A 1 107 ? 20.557 6.942 -12.153 1.00 83.94 107 VAL A N 1
ATOM 864 C CA . VAL A 1 107 ? 19.824 7.345 -13.366 1.00 83.94 107 VAL A CA 1
ATOM 865 C C . VAL A 1 107 ? 20.727 7.259 -14.604 1.00 83.94 107 VAL A C 1
ATOM 867 O O . VAL A 1 107 ? 20.306 6.711 -15.621 1.00 83.94 107 VAL A O 1
ATOM 870 N N . ASP A 1 108 ? 21.982 7.702 -14.501 1.00 85.88 108 ASP A N 1
ATOM 871 C CA . ASP A 1 108 ? 22.940 7.666 -15.614 1.00 85.88 108 ASP A CA 1
ATOM 872 C C . ASP A 1 108 ? 23.289 6.237 -16.040 1.00 85.88 108 ASP A C 1
ATOM 874 O O . ASP A 1 108 ? 23.366 5.933 -17.229 1.00 85.88 108 ASP A O 1
ATOM 878 N N . ALA A 1 109 ? 23.465 5.325 -15.079 1.00 86.56 109 ALA A N 1
ATOM 879 C CA . ALA A 1 109 ? 23.728 3.922 -15.382 1.00 86.56 109 ALA A CA 1
ATOM 880 C C . ALA A 1 109 ? 22.523 3.263 -16.073 1.00 86.56 109 ALA A C 1
ATOM 882 O O . ALA A 1 109 ? 22.699 2.514 -17.034 1.00 86.56 109 ALA A O 1
ATOM 883 N N . LYS A 1 110 ? 21.293 3.584 -15.643 1.00 88.44 110 LYS A N 1
ATOM 884 C CA . LYS A 1 110 ? 20.066 3.136 -16.324 1.00 88.44 110 LYS A CA 1
ATOM 885 C C . LYS A 1 110 ? 19.991 3.684 -17.746 1.00 88.44 110 LYS A C 1
ATOM 887 O O . LYS A 1 110 ? 19.701 2.918 -18.660 1.00 88.44 110 LYS A O 1
ATOM 892 N N . ALA A 1 111 ? 20.275 4.973 -17.935 1.00 89.31 111 ALA A N 1
ATOM 893 C CA . ALA A 1 111 ? 20.270 5.610 -19.248 1.00 89.31 111 ALA A CA 1
ATOM 894 C C . ALA A 1 111 ? 21.243 4.914 -20.210 1.00 89.31 111 ALA A C 1
ATOM 896 O O . ALA A 1 111 ? 20.827 4.528 -21.296 1.00 89.31 111 ALA A O 1
ATOM 897 N N . ARG A 1 112 ? 22.474 4.624 -19.763 1.00 90.12 112 ARG A N 1
ATOM 898 C CA . ARG A 1 112 ? 23.471 3.876 -20.553 1.00 90.12 112 ARG A CA 1
ATOM 899 C C . ARG A 1 112 ? 23.004 2.475 -20.941 1.00 90.12 112 ARG A C 1
ATOM 901 O O . ARG A 1 112 ? 23.237 2.037 -22.061 1.00 90.12 112 ARG A O 1
ATOM 908 N N . ILE A 1 113 ? 22.347 1.748 -20.031 1.00 89.94 113 ILE A N 1
ATOM 909 C CA . ILE A 1 113 ? 21.825 0.406 -20.340 1.00 89.94 113 ILE A CA 1
ATOM 910 C C . ILE A 1 113 ? 20.777 0.475 -21.450 1.00 89.94 113 ILE A C 1
ATOM 912 O O . ILE A 1 113 ? 20.782 -0.391 -22.324 1.00 89.94 113 ILE A O 1
ATOM 916 N N . ILE A 1 114 ? 19.897 1.476 -21.395 1.00 91.44 114 ILE A N 1
ATOM 917 C CA . ILE A 1 114 ? 18.828 1.686 -22.376 1.00 91.44 114 ILE A CA 1
ATOM 918 C C . ILE A 1 114 ? 19.406 2.162 -23.709 1.00 91.44 114 ILE A C 1
ATOM 920 O O . ILE A 1 114 ? 18.950 1.710 -24.751 1.00 91.44 114 ILE A O 1
ATOM 924 N N . GLU A 1 115 ? 20.403 3.042 -23.675 1.00 92.00 115 GLU A N 1
ATOM 925 C CA . GLU A 1 115 ? 21.070 3.584 -24.860 1.00 92.00 115 GLU A CA 1
ATOM 926 C C . GLU A 1 115 ? 21.763 2.476 -25.648 1.00 92.00 115 GLU A C 1
ATOM 928 O O . GLU A 1 115 ? 21.439 2.258 -26.808 1.00 92.00 115 GLU A O 1
ATOM 933 N N . LEU A 1 116 ? 22.584 1.671 -24.976 1.00 91.00 116 LEU A N 1
ATOM 934 C CA . LEU A 1 116 ? 23.200 0.488 -25.576 1.00 91.00 116 LEU A CA 1
ATOM 935 C C . LEU A 1 116 ? 22.155 -0.513 -26.100 1.00 91.00 116 LEU A C 1
ATOM 937 O O . LEU A 1 116 ? 22.344 -1.107 -27.153 1.00 91.00 116 LEU A O 1
ATOM 941 N N . ALA A 1 117 ? 21.033 -0.700 -25.394 1.00 90.81 117 ALA A N 1
ATOM 942 C CA . ALA A 1 117 ? 19.960 -1.562 -25.891 1.00 90.81 117 ALA A CA 1
ATOM 943 C C . ALA A 1 117 ? 19.289 -0.989 -27.152 1.00 90.81 117 ALA A C 1
ATOM 945 O O . ALA A 1 117 ? 18.909 -1.759 -28.029 1.00 90.81 117 ALA A O 1
ATOM 946 N N . ALA A 1 118 ? 19.172 0.337 -27.265 1.00 90.06 118 ALA A N 1
ATOM 947 C CA . ALA A 1 118 ? 18.643 0.998 -28.455 1.00 90.06 118 ALA A CA 1
ATOM 948 C C . ALA A 1 118 ? 19.600 0.864 -29.649 1.00 90.06 118 ALA A C 1
ATOM 950 O O . ALA A 1 118 ? 19.151 0.604 -30.762 1.00 90.06 118 ALA A O 1
ATOM 951 N N . GLU A 1 119 ? 20.910 0.979 -29.413 1.00 90.06 119 GLU A N 1
ATOM 952 C CA . GLU A 1 119 ? 21.950 0.782 -30.434 1.00 90.06 119 GLU A CA 1
ATOM 953 C C . GLU A 1 119 ? 22.005 -0.669 -30.936 1.00 90.06 119 GLU A C 1
ATOM 955 O O . GLU A 1 119 ? 22.134 -0.913 -32.134 1.00 90.06 119 GLU A O 1
ATOM 960 N N . GLU A 1 120 ? 21.870 -1.637 -30.027 1.00 89.69 120 GLU A N 1
ATOM 961 C CA . GLU A 1 120 ? 21.882 -3.073 -30.333 1.00 89.69 120 GLU A CA 1
ATOM 962 C C . GLU A 1 120 ? 20.547 -3.575 -30.925 1.00 89.69 120 GLU A C 1
ATOM 964 O O . GLU A 1 120 ? 20.469 -4.717 -31.377 1.00 89.69 120 GLU A O 1
ATOM 969 N N . GLY A 1 121 ? 19.480 -2.766 -30.897 1.00 86.56 121 GLY A N 1
ATOM 970 C CA . GLY A 1 121 ? 18.121 -3.201 -31.252 1.00 86.56 121 GLY A CA 1
ATOM 971 C C . GLY A 1 121 ? 17.521 -4.218 -30.268 1.00 86.56 121 GLY A C 1
ATOM 972 O O . GLY A 1 121 ? 16.576 -4.935 -30.603 1.00 86.56 121 GLY A O 1
ATOM 973 N N . SER A 1 122 ? 18.072 -4.289 -29.056 1.00 90.56 122 SER A N 1
ATOM 974 C CA . SER A 1 122 ? 17.666 -5.206 -27.990 1.00 90.56 122 SER A CA 1
ATOM 975 C C . SER A 1 122 ? 16.493 -4.653 -27.183 1.00 90.56 122 SER A C 1
ATOM 977 O O . SER A 1 122 ? 16.296 -3.445 -27.057 1.00 90.56 122 SER A O 1
ATOM 979 N N . ARG A 1 123 ? 15.718 -5.540 -26.555 1.00 93.06 123 ARG A N 1
ATOM 980 C CA . ARG A 1 123 ? 14.579 -5.146 -25.714 1.00 93.06 123 ARG A CA 1
ATOM 981 C C . ARG A 1 123 ? 15.005 -4.968 -24.265 1.00 93.06 123 ARG A C 1
ATOM 983 O O . ARG A 1 123 ? 15.943 -5.602 -23.789 1.00 93.06 123 ARG A O 1
ATOM 990 N N . VAL A 1 124 ? 14.276 -4.141 -23.523 1.00 93.38 124 VAL A N 1
ATOM 991 C CA . VAL A 1 124 ? 14.475 -3.975 -22.079 1.00 93.38 124 VAL A CA 1
ATOM 992 C C . VAL A 1 124 ? 13.198 -4.273 -21.313 1.00 93.38 124 VAL A C 1
ATOM 994 O O . VAL A 1 124 ? 12.111 -3.790 -21.633 1.00 93.38 124 VAL A O 1
ATOM 997 N N . LYS A 1 125 ? 13.334 -5.060 -20.252 1.00 94.81 125 LYS A N 1
ATOM 998 C CA . LYS A 1 125 ? 12.288 -5.291 -19.268 1.00 94.81 125 LYS A CA 1
ATOM 999 C C . LYS A 1 125 ? 12.458 -4.288 -18.142 1.00 94.81 125 LYS A C 1
ATOM 1001 O O . LYS A 1 125 ? 13.499 -4.247 -17.493 1.00 94.81 125 LYS A O 1
ATOM 1006 N N . ILE A 1 126 ? 11.425 -3.491 -17.897 1.00 93.25 126 ILE A N 1
ATOM 1007 C CA . ILE A 1 126 ? 11.444 -2.438 -16.880 1.00 93.25 126 ILE A CA 1
ATOM 1008 C C . ILE A 1 126 ? 10.339 -2.637 -15.846 1.00 93.25 126 ILE A C 1
ATOM 1010 O O . ILE A 1 126 ? 9.213 -3.034 -16.166 1.00 93.25 126 ILE A O 1
ATOM 1014 N N . VAL A 1 127 ? 10.641 -2.286 -14.597 1.00 92.25 127 VAL A N 1
ATOM 1015 C CA . VAL A 1 127 ? 9.634 -2.031 -13.560 1.00 92.25 127 VAL A CA 1
ATOM 1016 C C . VAL A 1 127 ? 9.450 -0.523 -13.454 1.00 92.25 127 VAL A C 1
ATOM 1018 O O . VAL A 1 127 ? 10.270 0.180 -12.868 1.00 92.25 127 VAL A O 1
ATOM 1021 N N . TYR A 1 128 ? 8.365 -0.022 -14.036 1.00 90.31 128 TYR A N 1
ATOM 1022 C CA . TYR A 1 128 ? 8.070 1.404 -14.131 1.00 90.31 128 TYR A CA 1
ATOM 1023 C C . TYR A 1 128 ? 7.063 1.845 -13.068 1.00 90.31 128 TYR A C 1
ATOM 1025 O O . TYR A 1 128 ? 6.014 1.213 -12.911 1.00 90.31 128 TYR A O 1
ATOM 1033 N N . LEU A 1 129 ? 7.339 2.946 -12.369 1.00 87.06 129 LEU A N 1
ATOM 1034 C CA . LEU A 1 129 ? 6.401 3.546 -11.420 1.00 87.06 129 LEU A CA 1
ATOM 1035 C C . LEU A 1 129 ? 5.559 4.633 -12.105 1.00 87.06 129 LEU A C 1
ATOM 1037 O O . LEU A 1 129 ? 6.079 5.645 -12.576 1.00 87.06 129 LEU A O 1
ATOM 1041 N N . LYS A 1 130 ? 4.241 4.427 -12.179 1.00 84.12 130 LYS A N 1
ATOM 1042 C CA . LYS A 1 130 ? 3.306 5.407 -12.750 1.00 84.12 130 LYS A CA 1
ATOM 1043 C C . LYS A 1 130 ? 3.069 6.589 -11.803 1.00 84.12 130 LYS A C 1
ATOM 1045 O O . LYS A 1 130 ? 3.433 6.561 -10.632 1.00 84.12 130 LYS A O 1
ATOM 1050 N N . ALA A 1 131 ? 2.410 7.632 -12.316 1.00 76.56 131 ALA A N 1
ATOM 1051 C CA . ALA A 1 131 ? 2.056 8.825 -11.541 1.00 76.56 131 ALA A CA 1
ATOM 1052 C C . ALA A 1 131 ? 1.111 8.534 -10.357 1.00 76.56 131 ALA A C 1
ATOM 1054 O O . ALA A 1 131 ? 1.154 9.243 -9.358 1.00 76.56 131 ALA A O 1
ATOM 1055 N N . ASP A 1 132 ? 0.301 7.479 -10.457 1.00 75.31 132 ASP A N 1
ATOM 1056 C CA . ASP A 1 132 ? -0.579 6.973 -9.395 1.00 75.31 132 ASP A CA 1
ATOM 1057 C C . ASP A 1 132 ? 0.139 6.017 -8.420 1.00 75.31 132 ASP A C 1
ATOM 1059 O O . ASP A 1 132 ? -0.501 5.366 -7.598 1.00 75.31 132 ASP A O 1
ATOM 1063 N N . ASN A 1 133 ? 1.471 5.916 -8.511 1.00 73.81 133 ASN A N 1
ATOM 1064 C CA . ASN A 1 133 ? 2.323 5.028 -7.718 1.00 73.81 133 ASN A CA 1
ATOM 1065 C C . ASN A 1 133 ? 2.065 3.530 -7.942 1.00 73.81 133 ASN A C 1
ATOM 1067 O O . ASN A 1 133 ? 2.560 2.691 -7.185 1.00 73.81 133 ASN A O 1
ATOM 1071 N N . THR A 1 134 ? 1.351 3.166 -9.010 1.00 81.31 134 THR A N 1
ATOM 1072 C CA . THR A 1 134 ? 1.238 1.768 -9.423 1.00 81.31 134 THR A CA 1
ATOM 1073 C C . THR A 1 134 ? 2.500 1.329 -10.161 1.00 81.31 134 THR A C 1
ATOM 1075 O O . THR A 1 134 ? 3.009 2.014 -11.055 1.00 81.31 134 THR A O 1
ATOM 1078 N N . LYS A 1 135 ? 3.030 0.162 -9.780 1.00 88.38 135 LYS A N 1
ATOM 1079 C CA . LYS A 1 135 ? 4.140 -0.473 -10.495 1.00 88.38 135 LYS A CA 1
ATOM 1080 C C . LYS A 1 135 ? 3.596 -1.174 -11.734 1.00 88.38 135 LYS A C 1
ATOM 1082 O O . LYS A 1 135 ? 2.622 -1.917 -11.657 1.00 88.38 135 LYS A O 1
ATOM 1087 N N . SER A 1 136 ? 4.255 -0.973 -12.865 1.00 90.25 136 SER A N 1
ATOM 1088 C CA . SER A 1 136 ? 3.941 -1.619 -14.133 1.00 90.25 136 SER A CA 1
ATOM 1089 C C . SER A 1 136 ? 5.187 -2.313 -14.648 1.00 90.25 136 SER A C 1
ATOM 1091 O O . SER A 1 136 ? 6.212 -1.667 -14.847 1.00 90.25 136 SER A O 1
ATOM 1093 N N . ARG A 1 137 ? 5.098 -3.618 -14.891 1.00 93.19 137 ARG A N 1
ATOM 1094 C CA . ARG A 1 137 ? 6.139 -4.353 -15.616 1.00 93.19 137 ARG A CA 1
ATOM 1095 C C . ARG A 1 137 ? 5.902 -4.174 -17.108 1.00 93.19 137 ARG A C 1
ATOM 1097 O O . ARG A 1 137 ? 4.754 -4.272 -17.539 1.00 93.19 137 ARG A O 1
ATOM 1104 N N . ARG A 1 138 ? 6.947 -3.856 -17.865 1.00 92.25 138 ARG A N 1
ATOM 1105 C CA . ARG A 1 138 ? 6.859 -3.610 -19.310 1.00 92.25 138 ARG A CA 1
ATOM 1106 C C . ARG A 1 138 ? 8.063 -4.200 -20.020 1.00 92.25 138 ARG A C 1
ATOM 1108 O O . ARG A 1 138 ? 9.137 -4.258 -19.427 1.00 92.25 138 ARG A O 1
ATOM 1115 N N . VAL A 1 139 ? 7.860 -4.597 -21.268 1.00 93.94 139 VAL A N 1
ATOM 1116 C CA . VAL A 1 139 ? 8.925 -4.892 -22.225 1.00 93.94 139 VAL A CA 1
ATOM 1117 C C . VAL A 1 139 ? 8.872 -3.782 -23.261 1.00 93.94 139 VAL A C 1
ATOM 1119 O O . VAL A 1 139 ? 7.808 -3.510 -23.817 1.00 93.94 139 VAL A O 1
ATOM 1122 N N . VAL A 1 140 ? 9.984 -3.077 -23.422 1.00 94.44 140 VAL A N 1
ATOM 1123 C CA . VAL A 1 140 ? 10.078 -1.909 -24.295 1.00 94.44 140 VAL A CA 1
ATOM 1124 C C . VAL A 1 140 ? 11.242 -2.112 -25.248 1.00 94.44 140 VAL A C 1
ATOM 1126 O O . VAL A 1 140 ? 12.327 -2.483 -24.805 1.00 94.44 140 VAL A O 1
ATOM 1129 N N . SER A 1 141 ? 11.019 -1.842 -26.530 1.00 94.00 141 SER A N 1
ATOM 1130 C CA . SER A 1 141 ? 12.084 -1.712 -27.528 1.00 94.00 141 SER A CA 1
ATOM 1131 C C . SER A 1 141 ? 12.511 -0.243 -27.565 1.00 94.00 141 SER A C 1
ATOM 1133 O O . SER A 1 141 ? 11.761 0.578 -28.102 1.00 94.00 141 SER A O 1
ATOM 1135 N N . PRO A 1 142 ? 13.626 0.135 -26.915 1.00 93.62 142 PRO A N 1
ATOM 1136 C CA . PRO A 1 142 ? 14.047 1.523 -26.842 1.00 93.62 142 PRO A CA 1
ATOM 1137 C C . PRO A 1 142 ? 14.532 2.000 -28.216 1.00 93.62 142 PRO A C 1
ATOM 1139 O O . PRO A 1 142 ? 15.231 1.284 -28.921 1.00 93.62 142 PRO A O 1
ATOM 1142 N N . ALA A 1 143 ? 14.146 3.217 -28.586 1.00 91.88 143 ALA A N 1
ATOM 1143 C CA . ALA A 1 143 ? 14.520 3.857 -29.844 1.00 91.88 143 ALA A CA 1
ATOM 1144 C C . ALA A 1 143 ? 15.540 4.981 -29.624 1.00 91.88 143 ALA A C 1
ATOM 1146 O O . ALA A 1 143 ? 16.501 5.111 -30.375 1.00 91.88 143 ALA A O 1
ATOM 1147 N N . ARG A 1 144 ? 15.340 5.809 -28.590 1.00 90.75 144 ARG A N 1
ATOM 1148 C CA . ARG A 1 144 ? 16.238 6.925 -28.264 1.00 90.75 144 ARG A CA 1
ATOM 1149 C C . ARG A 1 144 ? 16.222 7.225 -26.774 1.00 90.75 144 ARG A C 1
ATOM 1151 O O . ARG A 1 144 ? 15.149 7.276 -26.176 1.00 90.75 144 ARG A O 1
ATOM 1158 N N . VAL A 1 145 ? 17.392 7.514 -26.209 1.00 93.50 145 VAL A N 1
ATOM 1159 C CA . VAL A 1 145 ? 17.564 8.076 -24.859 1.00 93.50 145 VAL A CA 1
ATOM 1160 C C . VAL A 1 145 ? 17.999 9.536 -24.978 1.00 93.50 145 VAL A C 1
ATOM 1162 O O . VAL A 1 145 ? 18.728 9.898 -25.900 1.00 93.50 145 VAL A O 1
ATOM 1165 N N . GLY A 1 146 ? 17.522 10.403 -24.088 1.00 92.06 146 GLY A N 1
ATOM 1166 C CA . GLY A 1 146 ? 17.953 11.798 -24.050 1.00 92.06 146 GLY A CA 1
ATOM 1167 C C . GLY A 1 146 ? 17.050 12.694 -23.215 1.00 92.06 146 GLY A C 1
ATOM 1168 O O . GLY A 1 146 ? 16.142 12.232 -22.519 1.00 92.06 146 GLY A O 1
ATOM 1169 N N . GLU A 1 147 ? 17.302 13.997 -23.287 1.00 91.50 147 GLU A N 1
ATOM 1170 C CA . GLU A 1 147 ? 16.419 14.987 -22.680 1.00 91.50 147 GLU A CA 1
ATOM 1171 C C . GLU A 1 147 ? 15.088 15.063 -23.432 1.00 91.50 147 GLU A C 1
ATOM 1173 O O . GLU A 1 147 ? 15.031 15.128 -24.661 1.00 91.50 147 GLU A O 1
ATOM 1178 N N . MET A 1 148 ? 14.005 15.030 -22.666 1.00 91.12 148 MET A N 1
ATOM 1179 C CA . MET A 1 148 ? 12.629 15.082 -23.139 1.00 91.12 148 MET A CA 1
ATOM 1180 C C . MET A 1 148 ? 11.868 16.136 -22.352 1.00 91.12 148 MET A C 1
ATOM 1182 O O . MET A 1 148 ? 12.195 16.414 -21.201 1.00 91.12 148 MET A O 1
ATOM 1186 N N . GLU A 1 149 ? 10.822 16.698 -22.947 1.00 88.94 149 GLU A N 1
ATOM 1187 C CA . GLU A 1 149 ? 10.037 17.757 -22.322 1.00 88.94 149 GLU A CA 1
ATOM 1188 C C . GLU A 1 149 ? 8.582 17.327 -22.133 1.00 88.94 149 GLU A C 1
ATOM 1190 O O . GLU A 1 149 ? 7.951 16.764 -23.027 1.00 88.94 149 GLU A O 1
ATOM 1195 N N . TYR A 1 150 ? 8.029 17.596 -20.950 1.00 84.88 150 TYR A N 1
ATOM 1196 C CA . TYR A 1 150 ? 6.602 17.433 -20.689 1.00 84.88 150 TYR A CA 1
ATOM 1197 C C . TYR A 1 150 ? 6.099 18.585 -19.828 1.00 84.88 150 TYR A C 1
ATOM 1199 O O . TYR A 1 150 ? 6.618 18.818 -18.735 1.00 84.88 150 TYR A O 1
ATOM 1207 N N . GLN A 1 151 ? 5.074 19.290 -20.31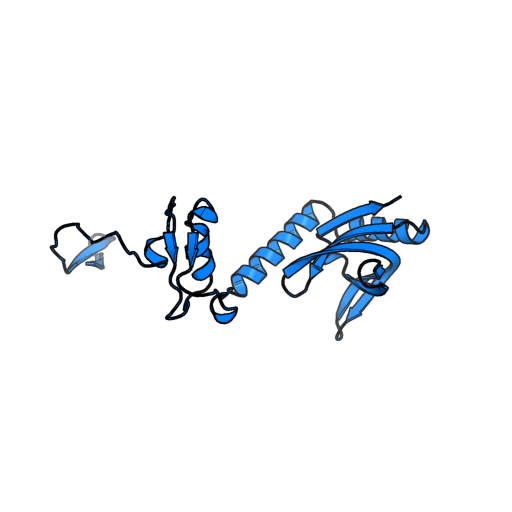5 1.00 82.38 151 GLN A N 1
ATOM 1208 C CA . GLN A 1 151 ? 4.475 20.448 -19.638 1.00 82.38 151 GLN A CA 1
ATOM 1209 C C . GLN A 1 151 ? 5.517 21.506 -19.208 1.00 82.38 151 GLN A C 1
ATOM 1211 O O . GLN A 1 151 ? 5.477 21.991 -18.077 1.00 82.38 151 GLN A O 1
ATOM 1216 N N . GLY A 1 152 ? 6.475 21.838 -20.085 1.00 84.62 152 GLY A N 1
ATOM 1217 C CA . GLY A 1 152 ? 7.485 22.871 -19.816 1.00 84.62 152 GLY A CA 1
ATOM 1218 C C . GLY A 1 152 ? 8.633 22.436 -18.900 1.00 84.62 152 GLY A C 1
ATOM 1219 O O . GLY A 1 152 ? 9.367 23.283 -18.396 1.00 84.62 152 GLY A O 1
ATOM 1220 N N . LYS A 1 153 ? 8.769 21.136 -18.605 1.00 86.69 153 LYS A N 1
ATOM 1221 C CA . LYS A 1 153 ? 9.844 20.597 -17.759 1.00 86.69 153 LYS A CA 1
ATOM 1222 C C . LYS A 1 153 ? 10.658 19.558 -18.515 1.00 86.69 153 LYS A C 1
ATOM 1224 O O . LYS A 1 153 ? 10.109 18.530 -18.916 1.00 86.69 153 LYS A O 1
ATOM 1229 N N . ALA A 1 154 ? 11.960 19.810 -18.627 1.00 89.00 154 ALA A N 1
ATOM 1230 C CA . ALA A 1 154 ? 12.928 18.851 -19.137 1.00 89.00 154 ALA A CA 1
ATOM 1231 C C . ALA A 1 154 ? 13.164 17.713 -18.128 1.00 89.00 154 ALA A C 1
ATOM 1233 O O . ALA A 1 154 ? 13.174 17.923 -16.910 1.00 89.00 154 ALA A O 1
ATOM 1234 N N . PHE A 1 155 ? 13.329 16.494 -18.628 1.00 90.19 155 PHE A N 1
ATOM 1235 C CA . PHE A 1 155 ? 13.701 15.317 -17.852 1.00 90.19 155 PHE A CA 1
ATOM 1236 C C . PHE A 1 155 ? 14.479 14.330 -18.725 1.00 90.19 155 PHE A C 1
ATOM 1238 O O . PHE A 1 155 ? 14.269 14.257 -19.933 1.00 90.19 155 PHE A O 1
ATOM 1245 N N . LEU A 1 156 ? 15.330 13.515 -18.100 1.00 91.12 156 LEU A N 1
ATOM 1246 C CA . LEU A 1 156 ? 15.994 12.411 -18.787 1.00 91.12 156 LEU A CA 1
ATOM 1247 C C . LEU A 1 156 ? 15.000 11.267 -19.019 1.00 91.12 156 LEU A C 1
ATOM 1249 O O . LEU A 1 156 ? 14.432 10.700 -18.074 1.00 91.12 156 LEU A O 1
ATOM 1253 N N . GLY A 1 157 ? 14.762 10.946 -20.284 1.00 93.69 157 GLY A N 1
ATOM 1254 C CA . GLY A 1 157 ? 13.792 9.951 -20.710 1.00 93.69 157 GLY A CA 1
ATOM 1255 C C . GLY A 1 157 ? 14.304 9.088 -21.853 1.00 93.69 157 GLY A C 1
ATOM 1256 O O . GLY A 1 157 ? 15.384 9.305 -22.397 1.00 93.69 157 GLY A O 1
ATOM 1257 N N . PHE A 1 158 ? 13.504 8.095 -22.216 1.00 94.12 158 PHE A N 1
ATOM 1258 C CA . PHE A 1 158 ? 13.693 7.329 -23.435 1.00 94.12 158 PHE A CA 1
ATOM 1259 C C . PHE A 1 158 ? 12.356 7.061 -24.120 1.00 94.12 158 PHE A C 1
ATOM 1261 O O . PHE A 1 158 ? 11.327 6.900 -23.456 1.00 94.12 158 PHE A O 1
ATOM 1268 N N . SER A 1 159 ? 12.369 7.041 -25.448 1.00 93.44 159 SER A N 1
ATOM 1269 C CA . SER A 1 159 ? 11.230 6.663 -26.275 1.00 93.44 159 SER A CA 1
ATOM 1270 C C . SER A 1 159 ? 11.417 5.228 -26.730 1.00 93.44 159 SER A C 1
ATOM 1272 O O . SER A 1 159 ? 12.543 4.768 -26.917 1.00 93.44 159 SER A O 1
ATOM 1274 N N . GLY A 1 160 ? 10.319 4.507 -26.893 1.00 93.25 160 GLY A N 1
ATOM 1275 C CA . GLY A 1 160 ? 10.364 3.144 -27.391 1.00 93.25 160 GLY A CA 1
ATOM 1276 C C . GLY A 1 160 ? 8.983 2.547 -27.575 1.00 93.25 160 GLY A C 1
ATOM 1277 O O . GLY A 1 160 ? 7.987 3.071 -27.068 1.00 93.25 160 GLY A O 1
ATOM 1278 N N . PHE A 1 161 ? 8.937 1.433 -28.292 1.00 94.31 161 PHE A N 1
ATOM 1279 C CA . PHE A 1 161 ? 7.712 0.681 -28.517 1.00 94.31 161 PHE A CA 1
ATOM 1280 C C . PHE A 1 161 ? 7.376 -0.160 -27.280 1.00 94.31 161 PHE A C 1
ATOM 1282 O O . PHE A 1 161 ? 8.176 -0.997 -26.860 1.00 94.31 161 PHE A O 1
ATOM 1289 N N . ASP A 1 162 ? 6.215 0.081 -26.667 1.00 92.62 162 ASP A N 1
ATOM 1290 C CA . ASP A 1 162 ? 5.732 -0.655 -25.493 1.00 92.62 162 ASP A CA 1
ATOM 1291 C C . ASP A 1 162 ? 4.909 -1.866 -25.939 1.00 92.62 162 ASP A C 1
ATOM 1293 O O . ASP A 1 162 ? 3.747 -1.716 -26.320 1.00 92.62 162 ASP A O 1
ATOM 1297 N N . GLU A 1 163 ? 5.474 -3.073 -25.844 1.00 89.94 163 GLU A N 1
ATOM 1298 C CA . GLU A 1 163 ? 4.806 -4.303 -26.300 1.00 89.94 163 GLU A CA 1
ATOM 1299 C C . GLU A 1 163 ? 3.475 -4.556 -25.574 1.00 89.94 163 GLU A C 1
ATOM 1301 O O . GLU A 1 163 ? 2.546 -5.123 -26.143 1.00 89.94 163 GLU A O 1
ATOM 1306 N N . LEU A 1 164 ? 3.340 -4.096 -24.324 1.00 87.50 164 LEU A N 1
ATOM 1307 C CA . LEU A 1 164 ? 2.109 -4.277 -23.553 1.00 87.50 164 LEU A CA 1
ATOM 1308 C C . LEU A 1 164 ? 0.958 -3.409 -24.083 1.00 87.50 164 LEU A C 1
ATOM 1310 O O . LEU A 1 164 ? -0.210 -3.722 -23.855 1.00 87.50 164 LEU A O 1
ATOM 1314 N N . ARG A 1 165 ? 1.275 -2.271 -24.707 1.00 86.94 165 ARG A N 1
ATOM 1315 C CA . ARG A 1 165 ? 0.289 -1.289 -25.184 1.00 86.94 165 ARG A CA 1
ATOM 1316 C C . ARG A 1 165 ? 0.186 -1.230 -26.703 1.00 86.94 165 ARG A C 1
ATOM 1318 O O . ARG A 1 165 ? -0.828 -0.743 -27.186 1.00 86.94 165 ARG A O 1
ATOM 1325 N N . GLY A 1 166 ? 1.179 -1.749 -27.421 1.00 91.06 166 GLY A N 1
ATOM 1326 C CA . GLY A 1 166 ? 1.223 -1.756 -28.880 1.00 91.06 166 GLY A CA 1
ATOM 1327 C C . GLY A 1 166 ? 1.431 -0.371 -29.495 1.00 91.06 166 GLY A C 1
ATOM 1328 O O . GLY A 1 166 ? 0.996 -0.141 -30.617 1.00 91.06 166 GLY A O 1
ATOM 1329 N N . GLU A 1 167 ? 2.046 0.563 -28.766 1.00 93.06 167 GLU A N 1
ATOM 1330 C CA . GLU A 1 167 ? 2.244 1.950 -29.206 1.00 93.06 167 GLU A CA 1
ATOM 1331 C C . GLU A 1 167 ? 3.629 2.470 -28.787 1.00 93.06 167 GLU A C 1
ATOM 1333 O O . GLU A 1 167 ? 4.229 1.978 -27.822 1.00 93.06 167 GLU A O 1
ATOM 1338 N N . GLU A 1 168 ? 4.130 3.494 -29.483 1.00 91.69 168 GLU A N 1
ATOM 1339 C CA . GLU A 1 168 ? 5.321 4.223 -29.045 1.00 91.69 168 GLU A CA 1
ATOM 1340 C C . GLU A 1 168 ? 5.015 5.101 -27.835 1.00 91.69 168 GLU A C 1
ATOM 1342 O O . GLU A 1 168 ? 4.025 5.835 -27.789 1.00 91.69 168 GLU A O 1
ATOM 1347 N N . ARG A 1 169 ? 5.888 5.037 -26.829 1.00 92.94 169 ARG A N 1
ATOM 1348 C CA . ARG A 1 169 ? 5.729 5.784 -25.585 1.00 92.94 169 ARG A CA 1
ATOM 1349 C C . ARG A 1 169 ? 7.046 6.359 -25.113 1.00 92.94 169 ARG A C 1
ATOM 1351 O O . ARG A 1 169 ? 8.119 5.814 -25.352 1.00 92.94 169 ARG A O 1
ATOM 1358 N N . VAL A 1 170 ? 6.923 7.442 -24.357 1.00 92.81 170 VAL A N 1
ATOM 1359 C CA . VAL A 1 170 ? 8.021 8.061 -23.623 1.00 92.81 170 VAL A CA 1
ATOM 1360 C C . VAL A 1 170 ? 7.996 7.607 -22.167 1.00 92.81 170 VAL A C 1
ATOM 1362 O O . VAL A 1 170 ? 6.962 7.661 -21.492 1.00 92.81 170 VAL A O 1
ATOM 1365 N N . PHE A 1 171 ? 9.158 7.202 -21.667 1.00 92.62 171 PHE A N 1
ATOM 1366 C CA . PHE A 1 171 ? 9.384 6.788 -20.292 1.00 92.62 171 PHE A CA 1
ATOM 1367 C C . PHE A 1 171 ? 10.455 7.666 -19.656 1.00 92.62 171 PHE A C 1
ATOM 1369 O O . PHE A 1 171 ? 11.523 7.879 -20.217 1.00 92.62 171 PHE A O 1
ATOM 1376 N N . ARG A 1 172 ? 10.191 8.160 -18.446 1.00 91.75 172 ARG A N 1
ATOM 1377 C CA . ARG A 1 172 ? 11.213 8.857 -17.657 1.00 91.75 172 ARG A CA 1
ATOM 1378 C C . ARG A 1 172 ? 12.166 7.851 -17.012 1.00 91.75 172 ARG A C 1
ATOM 1380 O O . ARG A 1 172 ? 11.685 6.913 -16.371 1.00 91.75 172 ARG A O 1
ATOM 1387 N N . VAL A 1 173 ? 13.477 8.060 -17.131 1.00 90.0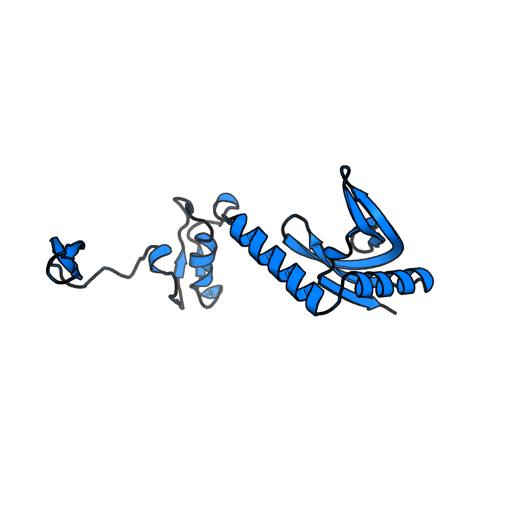6 173 VAL A N 1
ATOM 1388 C CA . VAL A 1 173 ? 14.490 7.130 -16.595 1.00 90.06 173 VAL A CA 1
ATOM 1389 C C . VAL A 1 173 ? 14.470 7.111 -15.063 1.00 90.06 173 VAL A C 1
ATOM 1391 O O . VAL A 1 173 ? 14.551 6.044 -14.459 1.00 90.06 173 VAL A O 1
ATOM 1394 N N . ASP A 1 174 ? 14.239 8.263 -14.424 1.00 86.75 174 ASP A N 1
ATOM 1395 C CA . ASP A 1 174 ? 14.112 8.393 -12.962 1.00 86.75 174 ASP A CA 1
ATOM 1396 C C . ASP A 1 174 ? 12.960 7.558 -12.368 1.00 86.75 174 ASP A C 1
ATOM 1398 O O . ASP A 1 174 ? 12.983 7.190 -11.194 1.00 86.75 174 ASP A O 1
ATOM 1402 N N . ARG A 1 175 ? 11.959 7.208 -13.187 1.00 88.06 175 ARG A N 1
ATOM 1403 C CA . ARG A 1 175 ? 10.813 6.374 -12.791 1.00 88.06 175 ARG A CA 1
ATOM 1404 C C . ARG A 1 175 ? 10.990 4.881 -13.059 1.00 88.06 175 ARG A C 1
ATOM 1406 O O . ARG A 1 175 ? 10.093 4.094 -12.739 1.00 88.06 175 ARG A O 1
ATOM 1413 N N . VAL A 1 176 ? 12.127 4.480 -13.622 1.00 90.31 176 VAL A N 1
ATOM 1414 C CA . VAL A 1 176 ? 12.500 3.075 -13.790 1.00 90.31 176 VAL A CA 1
ATOM 1415 C C . VAL A 1 176 ? 13.131 2.586 -12.487 1.00 90.31 176 VAL A C 1
ATOM 1417 O O . VAL A 1 176 ? 14.221 3.011 -12.099 1.00 90.31 176 VAL A O 1
ATOM 1420 N N . LEU A 1 177 ? 12.424 1.702 -11.784 1.00 86.38 177 LEU A N 1
ATOM 1421 C CA . LEU A 1 177 ? 12.884 1.135 -10.514 1.00 86.38 177 LEU A CA 1
ATOM 1422 C C . LEU A 1 177 ? 13.892 0.004 -10.736 1.00 86.38 177 LEU A C 1
ATOM 1424 O O . LEU A 1 177 ? 14.867 -0.105 -9.999 1.00 86.38 177 LEU A O 1
ATOM 1428 N N . GLU A 1 178 ? 13.649 -0.823 -11.751 1.00 89.38 178 GLU A N 1
ATOM 1429 C CA . GLU A 1 178 ? 14.466 -1.979 -12.126 1.00 89.38 178 GLU A CA 1
ATOM 1430 C C . GLU A 1 178 ? 14.498 -2.076 -13.655 1.00 89.38 178 GLU A C 1
ATOM 1432 O O . GLU A 1 178 ? 13.497 -1.760 -14.309 1.00 89.38 178 GLU A O 1
ATOM 1437 N N . ILE A 1 179 ? 15.635 -2.502 -14.206 1.00 91.62 179 ILE A N 1
ATOM 1438 C CA . ILE A 1 179 ? 15.843 -2.702 -15.640 1.00 91.62 179 ILE A CA 1
ATOM 1439 C C . ILE A 1 179 ? 16.692 -3.949 -15.882 1.00 91.62 179 ILE A C 1
ATOM 1441 O O . ILE A 1 179 ? 17.667 -4.187 -15.175 1.00 91.62 179 ILE A O 1
ATOM 1445 N N . GLU A 1 180 ? 16.318 -4.719 -16.895 1.00 91.06 180 GLU A N 1
ATOM 1446 C CA . GLU A 1 180 ? 17.015 -5.920 -17.344 1.00 91.06 180 GLU A CA 1
ATOM 1447 C C . GLU A 1 180 ? 16.967 -5.975 -18.877 1.00 91.06 180 GLU A C 1
ATOM 1449 O O . GLU A 1 180 ? 15.929 -5.674 -19.472 1.00 91.06 180 GLU A O 1
ATOM 1454 N N . ARG A 1 181 ? 18.075 -6.334 -19.532 1.00 86.94 181 ARG A N 1
ATOM 1455 C CA . ARG A 1 181 ? 18.077 -6.557 -20.985 1.00 86.94 181 ARG A CA 1
ATOM 1456 C C . ARG A 1 181 ? 17.419 -7.893 -21.308 1.00 86.94 181 ARG A C 1
ATOM 1458 O O . ARG A 1 181 ? 17.672 -8.892 -20.642 1.00 86.94 181 ARG A O 1
ATOM 1465 N N . VAL A 1 182 ? 16.589 -7.894 -22.340 1.00 82.69 182 VAL A N 1
ATOM 1466 C CA . VAL A 1 182 ? 15.959 -9.084 -22.904 1.00 82.69 182 VAL A CA 1
ATOM 1467 C C . VAL A 1 182 ? 16.642 -9.344 -24.240 1.00 82.69 182 VAL A C 1
ATOM 1469 O O . VAL A 1 182 ? 16.507 -8.534 -25.160 1.00 82.69 182 VAL A O 1
ATOM 1472 N N . GLY A 1 183 ? 17.413 -10.434 -24.284 1.00 63.41 183 GLY A N 1
ATOM 1473 C CA . GLY A 1 183 ? 18.075 -10.924 -25.495 1.00 63.41 183 GLY A CA 1
ATOM 1474 C C . GLY A 1 183 ? 17.106 -11.412 -26.563 1.00 63.41 183 GLY A C 1
ATOM 1475 O O . GLY A 1 183 ? 15.919 -11.679 -26.246 1.00 63.41 183 GLY A O 1
#

Radius of gyration: 26.28 Å; Cα contacts (8 Å, |Δi|>4): 281; chains: 1; bounding box: 46×45×75 Å

Mean predicted aligned error: 10.05 Å

Nearest PDB structures (foldseek):
  4ash-assembly2_B  TM=6.355E-01  e=1.545E-02  Murine norovirus 1
  4x2v-assembly2_B  TM=6.568E-01  e=2.792E-02  Murine norovirus 1
  4x2v-assembly4_D  TM=6.108E-01  e=2.631E-02  Murine norovirus 1
  4x2w-assembly1_A  TM=5.655E-01  e=3.334E-02  Murine norovirus 1
  4ash-assembly1_A  TM=6.230E-01  e=6.783E-02  Murine norovirus 1

Secondary structure (DSSP, 8-state):
-EEEEEETTTTEEEEEE-------S----SS--HHHHTT--BSSEEE--TT---STTHHHHHHTTBS-STTEEESSPPPGGG----HHHHHHHHHHHHHHHHHHS-HHHHHHHHHHHHHHT-EEEEEEEPTTS-EEEEEEEEEEEEEEEETTEEEEEEEEEETTTTEEEEEEGGGEEEEEEE-